Protein AF-A0A968BPC8-F1 (afdb_monomer_lite)

Foldseek 3Di:
DAAQAAFVLCVVSLVVLVVVQVVLLDPDFFDEAEAAFAEQELAQVVNVVPPAQCLQLFQQQAKAQHHYPQLVVQLVVLSVVDDSPDPRGSAYAYAGLPLLRIWTSQVVQQVVCVLLQANGVLLQEWNLQHFQDRDDHHDDPGNVVSCVRRVSNDDGPVNSSVSSSVNDDPVSVVSNVCSNPPVVSNNVVSVVNNVVNCCRQCPFLSHVVVCLVVVVAQSCCRGQVGNVSSVPRDTPPPPHHDGDSDDDDDDADQQADPPDPFDAVVRVQRNLVLQLWGFPDPHDPRPQNDKTWIAGNVGDIDIHGNCCVRRVNDDHSVQSADQHFLLVSLLRHNSSVVVVVVRDDNPDGDTHGNCNNVSCVVSVVVDD

Structure (mmCIF, N/CA/C/O backbone):
data_AF-A0A968BPC8-F1
#
_entry.id   AF-A0A968BPC8-F1
#
loop_
_atom_site.group_PDB
_atom_site.id
_atom_site.type_symbol
_atom_site.label_atom_id
_atom_site.label_alt_id
_atom_site.label_comp_id
_atom_site.label_asym_id
_atom_site.label_entity_id
_atom_site.label_seq_id
_atom_site.pdbx_PDB_ins_code
_atom_site.Cartn_x
_atom_site.Cartn_y
_atom_site.Cartn_z
_atom_site.occupancy
_atom_site.B_iso_or_equiv
_atom_site.auth_seq_id
_atom_site.auth_comp_id
_atom_site.auth_asym_id
_atom_site.auth_atom_id
_atom_site.pdbx_PDB_model_num
ATOM 1 N N . GLY A 1 1 ? 10.557 -6.532 -8.757 1.00 92.12 1 GLY A N 1
ATOM 2 C CA . GLY A 1 1 ? 9.596 -5.554 -8.236 1.00 92.12 1 GLY A CA 1
ATOM 3 C C . GLY A 1 1 ? 8.218 -6.111 -8.439 1.00 92.12 1 GLY A C 1
ATOM 4 O O . GLY A 1 1 ? 7.935 -6.590 -9.536 1.00 92.12 1 GLY A O 1
ATOM 5 N N . ASP A 1 2 ? 7.416 -6.060 -7.385 1.00 95.62 2 ASP A N 1
ATOM 6 C CA . ASP A 1 2 ? 6.165 -6.809 -7.255 1.00 95.62 2 ASP A CA 1
ATOM 7 C C . ASP A 1 2 ? 5.025 -6.267 -8.134 1.00 95.62 2 ASP A C 1
ATOM 9 O O . ASP A 1 2 ? 5.090 -5.122 -8.598 1.00 95.62 2 ASP A O 1
ATOM 13 N N . PRO A 1 3 ? 3.969 -7.066 -8.391 1.00 96.31 3 PRO A N 1
ATOM 14 C CA . PRO A 1 3 ? 2.845 -6.625 -9.205 1.00 96.31 3 PRO A CA 1
ATOM 15 C C . PRO A 1 3 ? 2.138 -5.409 -8.598 1.00 96.31 3 PRO A C 1
ATOM 17 O O . PRO A 1 3 ? 1.710 -5.425 -7.446 1.00 96.31 3 PRO A O 1
ATOM 20 N N . LEU A 1 4 ? 1.936 -4.371 -9.410 1.00 95.81 4 LEU A N 1
ATOM 21 C CA . LEU A 1 4 ? 1.126 -3.220 -9.018 1.00 95.81 4 LEU A CA 1
ATOM 22 C C . LEU A 1 4 ? -0.363 -3.572 -9.093 1.00 95.81 4 LEU A C 1
ATOM 24 O O . LEU A 1 4 ? -0.921 -3.732 -10.180 1.00 95.81 4 LEU A O 1
ATOM 28 N N . LYS A 1 5 ? -0.988 -3.693 -7.920 1.00 94.06 5 LYS A N 1
ATOM 29 C CA . LYS A 1 5 ? -2.400 -4.042 -7.725 1.00 94.06 5 LYS A CA 1
ATOM 30 C C . LYS A 1 5 ? -3.095 -2.922 -6.938 1.00 94.06 5 LYS A C 1
ATOM 32 O O . LYS A 1 5 ? -3.159 -3.024 -5.711 1.00 94.06 5 LYS A O 1
ATOM 37 N N . PRO A 1 6 ? -3.577 -1.849 -7.596 1.00 95.00 6 PRO A N 1
ATOM 38 C CA . PRO A 1 6 ? -4.445 -0.896 -6.914 1.00 95.00 6 PRO A CA 1
ATOM 39 C C . PRO A 1 6 ? -5.713 -1.623 -6.452 1.00 95.00 6 PRO A C 1
ATOM 41 O O . PRO A 1 6 ? -6.150 -2.584 -7.092 1.00 95.00 6 PRO A O 1
ATOM 44 N N . SER A 1 7 ? -6.296 -1.185 -5.339 1.00 95.12 7 SER A N 1
ATOM 45 C CA . SER A 1 7 ? -7.610 -1.682 -4.936 1.00 95.12 7 SER A CA 1
ATOM 46 C C . SER A 1 7 ? -8.651 -1.324 -5.996 1.00 95.12 7 SER A C 1
ATOM 48 O O . SER A 1 7 ? -8.603 -0.250 -6.601 1.00 95.12 7 SER A O 1
ATOM 50 N N . VAL A 1 8 ? -9.625 -2.207 -6.202 1.00 95.50 8 VAL A N 1
ATOM 51 C CA . VAL A 1 8 ? -10.843 -1.848 -6.934 1.00 95.50 8 VAL A CA 1
ATOM 52 C C . VAL A 1 8 ? -11.474 -0.659 -6.203 1.00 95.50 8 VAL A C 1
ATOM 54 O O . VAL A 1 8 ? -11.526 -0.649 -4.973 1.00 95.50 8 VAL A O 1
ATOM 57 N N . PHE A 1 9 ? -11.924 0.336 -6.962 1.00 94.50 9 PHE A N 1
ATOM 58 C CA . PHE A 1 9 ? -12.400 1.662 -6.538 1.00 94.50 9 PHE A CA 1
ATOM 59 C C . PHE A 1 9 ? -11.331 2.679 -6.107 1.00 94.50 9 PHE A C 1
ATOM 61 O O . PHE A 1 9 ? -11.679 3.830 -5.839 1.00 94.50 9 PHE A O 1
ATOM 68 N N . ASP A 1 10 ? -10.042 2.332 -6.107 1.00 92.25 10 ASP A N 1
ATOM 69 C CA . ASP A 1 10 ? -8.964 3.261 -5.745 1.00 92.25 10 ASP A CA 1
ATOM 70 C C . ASP A 1 10 ? -8.358 3.941 -6.984 1.00 92.25 10 ASP A C 1
ATOM 72 O O . ASP A 1 10 ? -7.296 3.577 -7.501 1.00 92.25 10 ASP A O 1
ATOM 76 N N . TYR A 1 11 ? -9.050 4.974 -7.474 1.00 91.38 11 TYR A N 1
ATOM 77 C CA . TYR A 1 11 ? -8.539 5.783 -8.583 1.00 91.38 11 TYR A CA 1
ATOM 78 C C . TYR A 1 11 ? -7.283 6.579 -8.190 1.00 91.38 11 TYR A C 1
ATOM 80 O O . TYR A 1 11 ? -6.431 6.857 -9.036 1.00 91.38 11 TYR A O 1
ATOM 88 N N . TYR A 1 12 ? -7.120 6.914 -6.906 1.00 91.88 12 TYR A N 1
ATOM 89 C CA . TYR A 1 12 ? -5.928 7.600 -6.414 1.00 91.88 12 TYR A CA 1
ATOM 90 C C . TYR A 1 12 ? -4.670 6.753 -6.653 1.00 91.88 12 TYR A C 1
ATOM 92 O O . TYR A 1 12 ? -3.712 7.255 -7.252 1.00 91.88 12 TYR A O 1
ATOM 100 N N . ALA A 1 13 ? -4.688 5.465 -6.304 1.00 95.06 13 ALA A N 1
ATOM 101 C CA . ALA A 1 13 ? -3.576 4.554 -6.568 1.00 95.06 13 ALA A CA 1
ATOM 102 C C . ALA A 1 13 ? -3.246 4.459 -8.066 1.00 95.06 13 ALA A C 1
ATOM 104 O O . ALA A 1 13 ? -2.070 4.502 -8.436 1.00 95.06 13 ALA A O 1
ATOM 105 N N . VAL A 1 14 ? -4.255 4.434 -8.946 1.00 95.19 14 VAL A N 1
ATOM 106 C CA . VAL A 1 14 ? -4.046 4.460 -10.408 1.00 95.19 14 VAL A CA 1
ATOM 107 C C . VAL A 1 14 ? -3.274 5.714 -10.834 1.00 95.19 14 VAL A C 1
ATOM 109 O O . VAL A 1 14 ? -2.310 5.614 -11.598 1.00 95.19 14 VAL A O 1
ATOM 112 N N . THR A 1 15 ? -3.623 6.892 -10.301 1.00 96.50 15 THR A N 1
ATOM 113 C CA . THR A 1 15 ? -2.888 8.133 -10.615 1.00 96.50 15 THR A CA 1
ATOM 114 C C . THR A 1 15 ? -1.444 8.109 -10.110 1.00 96.50 15 THR A C 1
ATOM 116 O O . THR A 1 15 ? -0.550 8.603 -10.799 1.00 96.50 15 THR A O 1
ATOM 119 N N . LYS A 1 16 ? -1.181 7.499 -8.945 1.00 97.81 16 LYS A N 1
ATOM 120 C CA . LYS A 1 16 ? 0.178 7.349 -8.402 1.00 97.81 16 LYS A CA 1
ATOM 121 C C . LYS A 1 16 ? 1.023 6.384 -9.224 1.00 97.81 16 LYS A C 1
ATOM 123 O O . LYS A 1 16 ? 2.172 6.704 -9.519 1.00 97.81 16 LYS A O 1
ATOM 128 N N . ILE A 1 17 ? 0.442 5.270 -9.669 1.00 98.25 17 ILE A N 1
ATOM 129 C CA . ILE A 1 17 ? 1.084 4.328 -10.595 1.00 98.25 17 ILE A CA 1
ATOM 130 C C . ILE A 1 17 ? 1.427 5.041 -11.912 1.00 98.25 17 ILE A C 1
ATOM 132 O O . ILE A 1 17 ? 2.564 4.970 -12.379 1.00 98.25 17 ILE A O 1
ATOM 136 N N . ALA A 1 18 ? 0.487 5.791 -12.491 1.00 98.06 18 ALA A N 1
ATOM 137 C CA . ALA A 1 18 ? 0.740 6.554 -13.713 1.00 98.06 18 ALA A CA 1
ATOM 138 C C . ALA A 1 18 ? 1.843 7.618 -13.525 1.00 98.06 18 ALA A C 1
ATOM 140 O O . ALA A 1 18 ? 2.717 7.760 -14.383 1.00 98.06 18 ALA A O 1
ATOM 141 N N . GLY A 1 19 ? 1.835 8.329 -12.393 1.00 98.31 19 GLY A N 1
ATOM 142 C CA . GLY A 1 19 ? 2.845 9.330 -12.048 1.00 98.31 19 GLY A CA 1
ATOM 143 C C . GLY A 1 19 ? 4.246 8.741 -11.868 1.00 98.31 19 GLY A C 1
ATOM 144 O O . GLY A 1 19 ? 5.206 9.274 -12.422 1.00 98.31 19 GLY A O 1
ATOM 145 N N . GLU A 1 20 ? 4.369 7.612 -11.165 1.00 98.62 20 GLU A N 1
ATOM 146 C CA . GLU A 1 20 ? 5.642 6.895 -11.027 1.00 98.62 20 GLU A CA 1
ATOM 147 C C . GLU A 1 20 ? 6.170 6.465 -12.402 1.00 98.62 20 GLU A C 1
ATOM 149 O O . GLU A 1 20 ? 7.321 6.747 -12.736 1.00 98.62 20 GLU A O 1
ATOM 154 N N . ARG A 1 21 ? 5.316 5.877 -13.254 1.00 98.44 21 ARG A N 1
ATOM 155 C CA . ARG A 1 21 ? 5.709 5.486 -14.617 1.00 98.44 21 ARG A CA 1
ATOM 156 C C . ARG A 1 21 ? 6.269 6.664 -15.414 1.00 98.44 21 ARG A C 1
ATOM 158 O O . ARG A 1 21 ? 7.265 6.498 -16.110 1.00 98.44 21 ARG A O 1
ATOM 165 N N . ALA A 1 22 ? 5.663 7.845 -15.304 1.00 98.25 22 ALA A N 1
ATOM 166 C CA . ALA A 1 22 ? 6.138 9.034 -16.010 1.00 98.25 22 ALA A CA 1
ATOM 167 C C . ALA A 1 22 ? 7.573 9.427 -15.608 1.00 98.25 22 ALA A C 1
ATOM 169 O O . ALA A 1 22 ? 8.356 9.830 -16.466 1.00 98.25 22 ALA A O 1
ATOM 170 N N . VAL A 1 23 ? 7.943 9.268 -14.332 1.00 98.25 23 VAL A N 1
ATOM 171 C CA . VAL A 1 23 ? 9.317 9.509 -13.854 1.00 98.25 23 VAL A CA 1
ATOM 172 C C . VAL A 1 23 ? 10.268 8.422 -14.359 1.00 98.25 23 VAL A C 1
ATOM 174 O O . VAL A 1 23 ? 11.323 8.739 -14.914 1.00 98.25 23 VAL A O 1
ATOM 177 N N . LEU A 1 24 ? 9.878 7.153 -14.225 1.00 98.31 24 LEU A N 1
ATOM 178 C CA . LEU A 1 24 ? 10.680 5.988 -14.617 1.00 98.31 24 LEU A CA 1
ATOM 179 C C . LEU A 1 24 ? 11.017 5.962 -16.115 1.00 98.31 24 LEU A C 1
ATOM 181 O O . LEU A 1 24 ? 12.110 5.539 -16.496 1.00 98.31 24 LEU A O 1
ATOM 185 N N . GLU A 1 25 ? 10.101 6.438 -16.956 1.00 98.12 25 GLU A N 1
ATOM 186 C CA . GLU A 1 25 ? 10.258 6.513 -18.414 1.00 98.12 25 GLU A CA 1
ATOM 187 C C . GLU A 1 25 ? 10.881 7.841 -18.891 1.00 98.12 25 GLU A C 1
ATOM 189 O O . GLU A 1 25 ? 11.082 8.033 -20.086 1.00 98.12 25 GLU A O 1
ATOM 194 N N . SER A 1 26 ? 11.218 8.765 -17.982 1.00 97.44 26 SER A N 1
ATOM 195 C CA . SER A 1 26 ? 11.825 10.058 -18.330 1.00 97.44 26 SER A CA 1
ATOM 196 C C . SER A 1 26 ? 13.337 9.973 -18.576 1.00 97.44 26 SER A C 1
ATOM 198 O O . SER A 1 26 ? 14.017 9.055 -18.124 1.00 97.44 26 SER A O 1
ATOM 200 N N . GLU A 1 27 ? 13.923 10.979 -19.223 1.00 96.31 27 GLU A N 1
ATOM 201 C CA . GLU A 1 27 ? 15.384 11.077 -19.402 1.00 96.31 27 GLU A CA 1
ATOM 202 C C . GLU A 1 27 ? 16.138 11.530 -18.134 1.00 96.31 27 GLU A C 1
ATOM 204 O O . GLU A 1 27 ? 17.361 11.673 -18.147 1.00 96.31 27 GLU A O 1
ATOM 209 N N . ILE A 1 28 ? 15.438 11.734 -17.010 1.00 96.56 28 ILE A N 1
ATOM 210 C CA . ILE A 1 28 ? 16.054 12.158 -15.748 1.00 96.56 28 ILE A CA 1
ATOM 211 C C . ILE A 1 28 ? 17.041 11.083 -15.266 1.00 96.56 28 ILE A C 1
ATOM 213 O O . ILE A 1 28 ? 16.770 9.878 -15.284 1.00 96.56 28 ILE A O 1
ATOM 217 N N . GLN A 1 29 ? 18.226 11.527 -14.848 1.00 94.06 29 GLN A N 1
ATOM 218 C CA . GLN A 1 29 ? 19.288 10.641 -14.365 1.00 94.06 29 GLN A CA 1
ATOM 219 C C . GLN A 1 29 ? 19.287 10.472 -12.843 1.00 94.06 29 GLN A C 1
ATOM 221 O O . GLN A 1 29 ? 19.632 9.402 -12.365 1.00 94.06 29 GLN A O 1
ATOM 226 N N . HIS A 1 30 ? 18.817 11.478 -12.104 1.00 96.06 30 HIS A N 1
ATOM 227 C CA . HIS A 1 30 ? 18.795 11.490 -10.641 1.00 96.06 30 HIS A CA 1
ATOM 228 C C . HIS A 1 30 ? 17.348 11.548 -10.147 1.00 96.06 30 HIS A C 1
ATOM 230 O O . HIS A 1 30 ? 16.801 12.618 -9.890 1.00 96.06 30 HIS A O 1
ATOM 236 N N . TRP A 1 31 ? 16.697 10.388 -10.095 1.00 97.00 31 TRP A N 1
ATOM 237 C CA . TRP A 1 31 ? 15.377 10.227 -9.488 1.00 97.00 31 TRP A CA 1
ATOM 238 C C . TRP A 1 31 ? 15.370 9.000 -8.581 1.00 97.00 31 TRP A C 1
ATOM 240 O O . TRP A 1 31 ? 16.080 8.035 -8.849 1.00 97.00 31 TRP A O 1
ATOM 250 N N . ALA A 1 32 ? 14.554 9.025 -7.535 1.00 97.81 32 ALA A N 1
ATOM 251 C CA . ALA A 1 32 ? 14.196 7.852 -6.752 1.00 97.81 32 ALA A CA 1
ATOM 252 C C . ALA A 1 32 ? 12.684 7.892 -6.515 1.00 97.81 32 ALA A C 1
ATOM 254 O O . ALA A 1 32 ? 12.136 8.958 -6.227 1.00 97.81 32 ALA A O 1
ATOM 255 N N . SER A 1 33 ? 12.006 6.755 -6.678 1.00 98.06 33 SER A N 1
ATOM 256 C CA . SER A 1 33 ? 10.591 6.633 -6.312 1.00 98.06 33 SER A CA 1
ATOM 257 C C . SER A 1 33 ? 10.490 5.984 -4.941 1.00 98.06 33 SER A C 1
ATOM 259 O O . SER A 1 33 ? 10.888 4.831 -4.779 1.00 98.06 33 SER A O 1
ATOM 261 N N . LEU A 1 34 ? 9.982 6.722 -3.957 1.00 97.94 34 LEU A N 1
ATOM 262 C CA . LEU A 1 34 ? 9.786 6.226 -2.598 1.00 97.94 34 LEU A CA 1
ATOM 263 C C . LEU A 1 34 ? 8.315 5.841 -2.424 1.00 97.94 34 LEU A C 1
ATOM 265 O O . LEU A 1 34 ? 7.445 6.706 -2.301 1.00 97.94 34 LEU A O 1
ATOM 269 N N . ARG A 1 35 ? 8.031 4.539 -2.424 1.00 97.50 35 ARG A N 1
ATOM 270 C CA . ARG A 1 35 ? 6.707 3.981 -2.139 1.00 97.50 35 ARG A CA 1
ATOM 271 C C . ARG A 1 35 ? 6.522 3.935 -0.632 1.00 97.50 35 ARG A C 1
ATOM 273 O O . ARG A 1 35 ? 6.895 2.967 0.026 1.00 97.50 35 ARG A O 1
ATOM 280 N N . MET A 1 36 ? 6.029 5.039 -0.087 1.00 96.12 36 MET A N 1
ATOM 281 C CA . MET A 1 36 ? 5.752 5.153 1.339 1.00 96.12 36 MET A CA 1
ATOM 282 C C . MET A 1 36 ? 4.532 4.316 1.707 1.00 96.12 36 MET A C 1
ATOM 284 O O . MET A 1 36 ? 3.497 4.378 1.045 1.00 96.12 36 MET A O 1
ATOM 288 N N . THR A 1 37 ? 4.689 3.546 2.776 1.00 95.44 37 THR A N 1
ATOM 289 C CA . THR A 1 37 ? 3.599 2.837 3.449 1.00 95.44 37 THR A CA 1
ATOM 290 C C . THR A 1 37 ? 2.685 3.812 4.207 1.00 95.44 37 THR A C 1
ATOM 292 O O . THR A 1 37 ? 2.867 5.028 4.114 1.00 95.44 37 THR A O 1
ATOM 295 N N . TYR A 1 38 ? 1.722 3.308 4.984 1.00 95.44 38 TYR A N 1
ATOM 296 C CA . TYR A 1 38 ? 0.913 4.155 5.864 1.00 95.44 38 TYR A CA 1
ATOM 297 C C . TYR A 1 38 ? 1.797 5.009 6.788 1.00 95.44 38 TYR A C 1
ATOM 299 O O . TYR A 1 38 ? 2.568 4.491 7.604 1.00 95.44 38 TYR A O 1
ATOM 307 N N . ILE A 1 39 ? 1.670 6.330 6.632 1.00 96.88 39 ILE A N 1
ATOM 308 C CA . ILE A 1 39 ? 2.371 7.318 7.444 1.00 96.88 39 ILE A CA 1
ATOM 309 C C . ILE A 1 39 ? 1.530 7.589 8.686 1.00 96.88 39 ILE A C 1
ATOM 311 O O . ILE A 1 39 ? 0.434 8.136 8.592 1.00 96.88 39 ILE A O 1
ATOM 315 N N . MET A 1 40 ? 2.053 7.219 9.848 1.00 97.00 40 MET A N 1
ATOM 316 C CA . MET A 1 40 ? 1.414 7.411 11.140 1.00 97.00 40 MET A CA 1
ATOM 317 C C . MET A 1 40 ? 1.738 8.813 11.676 1.00 97.00 40 MET A C 1
ATOM 319 O O . MET A 1 40 ? 2.908 9.079 11.983 1.00 97.00 40 MET A O 1
ATOM 323 N N . PRO A 1 41 ? 0.741 9.698 11.851 1.00 96.75 41 PRO A N 1
ATOM 324 C CA . PRO A 1 41 ? 0.981 11.010 12.435 1.00 96.75 41 PRO A CA 1
ATOM 325 C C . PRO A 1 41 ? 1.363 10.898 13.909 1.00 96.75 41 PRO A C 1
ATOM 327 O O . PRO A 1 41 ? 0.781 10.098 14.653 1.00 96.75 41 PRO A O 1
ATOM 330 N N . THR A 1 42 ? 2.323 11.717 14.333 1.00 95.81 42 THR A N 1
ATOM 331 C CA . THR A 1 42 ? 2.713 11.869 15.743 1.00 95.81 42 THR A CA 1
ATOM 332 C C . THR A 1 42 ? 2.050 13.076 16.407 1.00 95.81 42 THR A C 1
ATOM 334 O O . THR A 1 42 ? 2.038 13.160 17.639 1.00 95.81 42 THR A O 1
ATOM 337 N N . ASP A 1 43 ? 1.442 13.966 15.617 1.00 95.00 43 ASP A N 1
ATOM 338 C CA . ASP A 1 43 ? 0.552 15.026 16.091 1.00 95.00 43 ASP A CA 1
ATOM 339 C C . ASP A 1 43 ? -0.888 14.519 16.311 1.00 95.00 43 ASP A C 1
ATOM 341 O O . ASP A 1 43 ? -1.394 13.659 15.586 1.00 95.00 43 ASP A O 1
ATOM 345 N N . TRP A 1 44 ? -1.558 15.044 17.342 1.00 94.12 44 TRP A N 1
ATOM 346 C CA . TRP A 1 44 ? -2.906 14.608 17.715 1.00 94.12 44 TRP A CA 1
ATOM 347 C C . TRP A 1 44 ? -3.996 15.084 16.747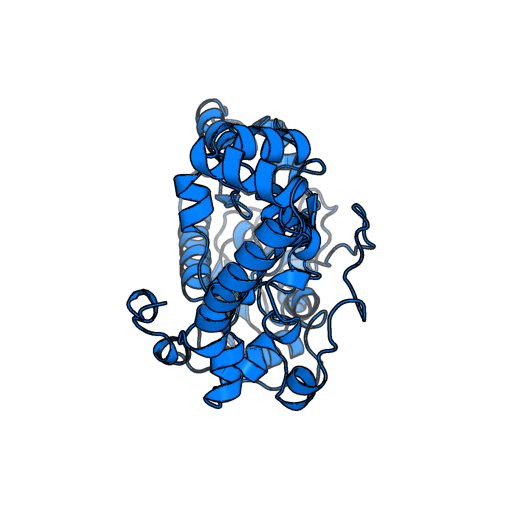 1.00 94.12 44 TRP A C 1
ATOM 349 O O . TRP A 1 44 ? -4.963 14.353 16.524 1.00 94.12 44 TRP A O 1
ATOM 359 N N . GLU A 1 45 ? -3.891 16.306 16.225 1.00 94.62 45 GLU A N 1
ATOM 360 C CA . GLU A 1 45 ? -4.872 16.860 15.289 1.00 94.62 45 GLU A CA 1
ATOM 361 C C . GLU A 1 45 ? -4.816 16.097 13.968 1.00 94.62 45 GLU A C 1
ATOM 363 O O . GLU A 1 45 ? -5.852 15.607 13.512 1.00 94.62 45 GLU A O 1
ATOM 368 N N . ASP A 1 46 ? -3.607 15.879 13.444 1.00 94.75 46 ASP A N 1
ATOM 369 C CA . ASP A 1 46 ? -3.389 15.087 12.233 1.00 94.75 46 ASP A CA 1
ATOM 370 C C . ASP A 1 46 ? -3.870 13.643 12.420 1.00 94.75 46 ASP A C 1
ATOM 372 O O . ASP A 1 46 ? -4.652 13.148 11.608 1.00 94.75 46 ASP A O 1
ATOM 376 N N . TYR A 1 47 ? -3.508 12.984 13.528 1.00 94.19 47 TYR A N 1
ATOM 377 C CA . TYR A 1 47 ? -4.000 11.637 13.843 1.00 94.19 47 TYR A CA 1
ATOM 378 C C . TYR A 1 47 ? -5.534 11.577 13.895 1.00 94.19 47 TYR A C 1
ATOM 380 O O . TYR A 1 47 ? -6.148 10.654 13.360 1.00 94.19 47 TYR A O 1
ATOM 388 N N . ASN A 1 48 ? -6.176 12.560 14.531 1.00 90.88 48 ASN A N 1
ATOM 389 C CA . ASN A 1 48 ? -7.629 12.581 14.639 1.00 90.88 48 ASN A CA 1
ATOM 390 C C . ASN A 1 48 ? -8.312 12.928 13.305 1.00 90.88 48 ASN A C 1
ATOM 392 O O . ASN A 1 48 ? -9.452 12.515 13.102 1.00 90.88 48 ASN A O 1
ATOM 396 N N . SER A 1 49 ? -7.636 13.644 12.401 1.00 89.62 49 SER A N 1
ATOM 397 C CA . SER A 1 49 ? -8.148 13.961 11.061 1.00 89.62 49 SER A CA 1
ATOM 398 C C . SER A 1 49 ? -8.284 12.729 10.158 1.00 89.62 49 SER A C 1
ATOM 400 O O . SER A 1 49 ? -9.130 12.724 9.271 1.00 89.62 49 SER A O 1
ATOM 402 N N . LEU A 1 50 ? -7.520 11.664 10.434 1.00 87.75 50 LEU A N 1
ATOM 403 C CA . LEU A 1 50 ? -7.577 10.387 9.709 1.00 87.75 50 LEU A CA 1
ATOM 404 C C . LEU A 1 50 ? -8.748 9.486 10.140 1.00 87.75 50 LEU A C 1
ATOM 406 O O . LEU A 1 50 ? -8.886 8.363 9.657 1.00 87.75 50 LEU A O 1
ATOM 410 N N . ARG A 1 51 ? -9.573 9.925 11.098 1.00 86.31 51 ARG A N 1
ATOM 411 C CA . ARG A 1 51 ? -10.730 9.155 11.566 1.00 86.31 51 ARG A CA 1
ATOM 412 C C . ARG A 1 51 ? -11.923 9.408 10.660 1.00 86.31 51 ARG A C 1
ATOM 414 O O . ARG A 1 51 ? -12.725 10.303 10.915 1.00 86.31 51 ARG A O 1
ATOM 421 N N . ASP A 1 52 ? -12.036 8.577 9.639 1.00 90.00 52 ASP A N 1
ATOM 422 C CA . ASP A 1 52 ? -13.121 8.621 8.670 1.00 90.00 52 ASP A CA 1
ATOM 423 C C . ASP A 1 52 ? -13.588 7.192 8.292 1.00 90.00 52 ASP A C 1
ATOM 425 O O . ASP A 1 52 ? -12.970 6.203 8.704 1.00 90.00 52 ASP A O 1
ATOM 429 N N . PRO A 1 53 ? -14.691 7.043 7.532 1.00 94.00 53 PRO A N 1
ATOM 430 C CA . PRO A 1 53 ? -15.246 5.739 7.160 1.00 94.00 53 PRO A CA 1
ATOM 431 C C . PRO A 1 53 ? -14.296 4.793 6.401 1.00 94.00 53 PRO A C 1
ATOM 433 O O . PRO A 1 53 ? -14.527 3.584 6.414 1.00 94.00 53 PRO A O 1
ATOM 436 N N . ILE A 1 54 ? -13.222 5.286 5.773 1.00 92.62 54 ILE A N 1
ATOM 437 C CA . ILE A 1 54 ? -12.196 4.470 5.098 1.00 92.62 54 ILE A CA 1
ATOM 438 C C . ILE A 1 54 ? -11.521 3.513 6.082 1.00 92.62 54 ILE A C 1
ATOM 440 O O . ILE A 1 54 ? -11.095 2.434 5.676 1.00 92.62 54 ILE A O 1
ATOM 444 N N . MET A 1 55 ? -11.489 3.818 7.385 1.00 93.88 55 MET A N 1
ATOM 445 C CA . MET A 1 55 ? -10.923 2.900 8.383 1.00 93.88 55 MET A CA 1
ATOM 446 C C . MET A 1 55 ? -11.573 1.504 8.362 1.00 93.88 55 MET A C 1
ATOM 448 O O . MET A 1 55 ? -10.939 0.516 8.723 1.00 93.88 55 MET A O 1
ATOM 452 N N . PHE A 1 56 ? -12.830 1.413 7.917 1.00 97.19 56 PHE A N 1
ATOM 453 C CA . PHE A 1 56 ? -13.573 0.162 7.779 1.00 97.19 56 PHE A CA 1
ATOM 454 C C . PHE A 1 56 ? -13.173 -0.654 6.545 1.00 97.19 56 PHE A C 1
ATOM 456 O O . PHE A 1 56 ? -13.492 -1.838 6.454 1.00 97.19 56 PHE A O 1
ATOM 463 N N . HIS A 1 57 ? -12.462 -0.052 5.592 1.00 96.50 5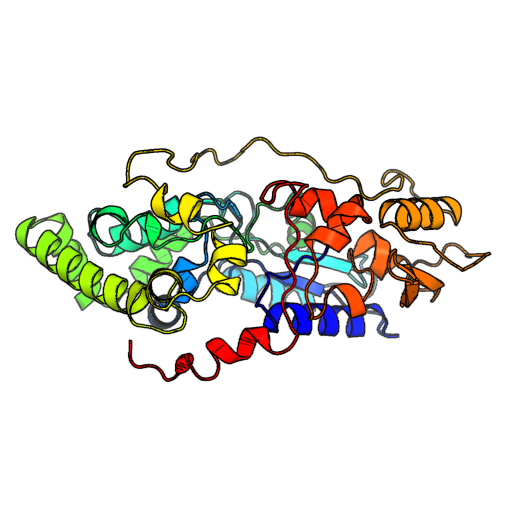7 HIS A N 1
ATOM 464 C CA . HIS A 1 57 ? -12.009 -0.723 4.374 1.00 96.50 57 HIS A CA 1
ATOM 465 C C . HIS A 1 57 ? -10.813 -1.635 4.649 1.00 96.50 57 HIS A C 1
ATOM 467 O O . HIS A 1 57 ? -10.551 -2.526 3.853 1.00 96.50 57 HIS A O 1
ATOM 473 N N . GLN A 1 58 ? -10.104 -1.431 5.762 1.00 95.62 58 GLN A N 1
ATOM 474 C CA . GLN A 1 58 ? -8.944 -2.216 6.172 1.00 95.62 58 GLN A CA 1
ATOM 475 C C . GLN A 1 58 ? -9.381 -3.552 6.808 1.00 95.62 58 GLN A C 1
ATOM 477 O O . GLN A 1 58 ? -9.986 -3.541 7.886 1.00 95.62 58 GLN A O 1
ATOM 482 N N . PRO A 1 59 ? -9.027 -4.712 6.221 1.00 96.69 59 PRO A N 1
ATOM 483 C CA . PRO A 1 59 ? -9.220 -5.998 6.880 1.00 96.69 59 PRO A CA 1
ATOM 484 C C . PRO A 1 59 ? -8.400 -6.089 8.163 1.00 96.69 59 PRO A C 1
ATOM 486 O O . PRO A 1 59 ? -7.222 -5.723 8.191 1.00 96.69 59 PRO A O 1
ATOM 489 N N . ILE A 1 60 ? -9.012 -6.571 9.242 1.00 95.75 60 ILE A N 1
ATOM 490 C CA . ILE A 1 60 ? -8.396 -6.544 10.577 1.00 95.75 60 ILE A CA 1
ATOM 491 C C . ILE A 1 60 ? -7.152 -7.443 10.696 1.00 95.75 60 ILE A C 1
ATOM 493 O O . ILE A 1 60 ? -6.316 -7.231 11.572 1.00 95.75 60 ILE A O 1
ATOM 497 N N . ASP A 1 61 ? -7.027 -8.434 9.820 1.00 94.00 61 ASP A N 1
ATOM 498 C CA . ASP A 1 61 ? -5.920 -9.384 9.709 1.00 94.00 61 ASP A CA 1
ATOM 499 C C . ASP A 1 61 ? -4.777 -8.887 8.820 1.00 94.00 61 ASP A C 1
ATOM 501 O O . ASP A 1 61 ? -3.767 -9.571 8.664 1.00 94.00 61 ASP A O 1
ATOM 505 N N . THR A 1 62 ? -4.893 -7.677 8.273 1.00 94.44 62 THR A N 1
ATOM 506 C CA . THR A 1 62 ? -3.838 -7.113 7.436 1.00 94.44 62 THR A CA 1
ATOM 507 C C . THR A 1 62 ? -2.572 -6.842 8.247 1.00 94.44 62 THR A C 1
ATOM 509 O O . THR A 1 62 ? -2.617 -6.163 9.275 1.00 94.44 62 THR A O 1
ATOM 512 N N . PHE A 1 63 ? -1.428 -7.297 7.737 1.00 94.88 63 PHE A N 1
ATOM 513 C CA . PHE A 1 63 ? -0.106 -6.936 8.245 1.00 94.88 63 PHE A CA 1
ATOM 514 C C . PHE A 1 63 ? 0.309 -5.542 7.778 1.00 94.88 63 PHE A C 1
ATOM 516 O O . PHE A 1 63 ? 0.143 -5.189 6.615 1.00 94.88 63 PHE A O 1
ATOM 523 N N . MET A 1 64 ? 0.877 -4.752 8.680 1.00 95.06 64 MET A N 1
ATOM 524 C CA . MET A 1 64 ? 1.209 -3.352 8.456 1.00 95.06 64 MET A CA 1
ATOM 525 C C . MET A 1 64 ? 2.644 -3.080 8.896 1.00 95.06 64 MET A C 1
ATOM 527 O O . MET A 1 64 ? 2.916 -2.994 10.091 1.00 95.06 64 MET A O 1
ATOM 531 N N . GLU A 1 65 ? 3.571 -2.921 7.951 1.00 96.75 65 GLU A N 1
ATOM 532 C CA . GLU A 1 65 ? 4.821 -2.219 8.243 1.00 96.75 65 GLU A CA 1
ATOM 533 C C . GLU A 1 65 ? 4.563 -0.731 8.039 1.00 96.75 65 GLU A C 1
ATOM 535 O O . GLU A 1 65 ? 4.301 -0.295 6.918 1.00 96.75 65 GLU A O 1
ATOM 540 N N . ASN A 1 66 ? 4.580 0.030 9.129 1.00 97.31 66 ASN A N 1
ATOM 541 C CA . ASN A 1 66 ? 4.208 1.441 9.131 1.00 97.31 66 ASN A CA 1
ATOM 542 C C . ASN A 1 66 ? 5.435 2.352 9.115 1.00 97.31 66 ASN A C 1
ATOM 544 O O . ASN A 1 66 ? 6.557 1.897 9.322 1.00 97.31 66 ASN A O 1
ATOM 548 N N . LEU A 1 67 ? 5.224 3.647 8.900 1.00 97.62 67 LEU A N 1
ATOM 549 C CA . LEU A 1 67 ? 6.265 4.673 8.938 1.00 97.62 67 LEU A CA 1
ATOM 550 C C . LEU A 1 67 ? 5.746 5.864 9.744 1.00 97.62 67 LEU A C 1
ATOM 552 O O . LEU A 1 67 ? 4.633 6.305 9.497 1.00 97.62 67 LEU A O 1
ATOM 556 N N . SER A 1 68 ? 6.500 6.408 10.701 1.00 98.00 68 SER A N 1
ATOM 557 C CA . SER A 1 68 ? 6.070 7.651 11.359 1.00 98.00 68 SER A CA 1
ATOM 558 C C . SER A 1 68 ? 6.272 8.855 10.434 1.00 98.00 68 SER A C 1
ATOM 560 O O . SER A 1 68 ? 7.176 8.869 9.596 1.00 98.00 68 SER A O 1
ATOM 562 N N . ASP A 1 69 ? 5.458 9.895 10.593 1.00 97.44 69 ASP A N 1
ATOM 563 C CA . ASP A 1 69 ? 5.638 11.178 9.898 1.00 97.44 69 ASP A CA 1
ATOM 564 C C . ASP A 1 69 ? 7.039 11.790 10.110 1.00 97.44 69 ASP A C 1
ATOM 566 O O . ASP A 1 69 ? 7.643 12.325 9.175 1.00 97.44 69 ASP A O 1
ATOM 570 N N . ARG A 1 70 ? 7.604 11.642 11.314 1.00 96.62 70 ARG A N 1
ATOM 571 C CA . ARG A 1 70 ? 8.964 12.079 11.661 1.00 96.62 70 ARG A CA 1
ATOM 572 C C . ARG A 1 70 ? 10.022 11.365 10.830 1.00 96.62 70 ARG A C 1
ATOM 574 O O . ARG A 1 70 ? 10.961 12.019 10.368 1.00 96.62 70 ARG A O 1
ATOM 581 N N . ASP A 1 71 ? 9.897 10.051 10.665 1.00 98.06 71 ASP A N 1
ATOM 582 C CA . ASP A 1 71 ? 10.849 9.224 9.915 1.00 98.06 71 ASP A CA 1
ATOM 583 C C . ASP A 1 71 ? 10.666 9.373 8.404 1.00 98.06 71 ASP A C 1
ATOM 585 O O . ASP A 1 71 ? 11.658 9.466 7.679 1.00 98.06 71 ASP A O 1
ATOM 589 N N . ALA A 1 72 ? 9.426 9.532 7.933 1.00 98.12 72 ALA A N 1
ATOM 590 C CA . ALA A 1 72 ? 9.140 9.917 6.553 1.00 98.12 72 ALA A CA 1
ATOM 591 C C . ALA A 1 72 ? 9.823 11.246 6.193 1.00 98.12 72 ALA A C 1
ATOM 593 O O . ALA A 1 72 ? 10.568 11.328 5.213 1.00 98.12 72 ALA A O 1
ATOM 594 N N . GLY A 1 73 ? 9.624 12.277 7.022 1.00 97.75 73 GLY A N 1
ATOM 595 C CA . GLY A 1 73 ? 10.230 13.591 6.822 1.00 97.75 73 GLY A CA 1
ATOM 596 C C . GLY A 1 73 ? 11.757 13.555 6.885 1.00 97.75 73 G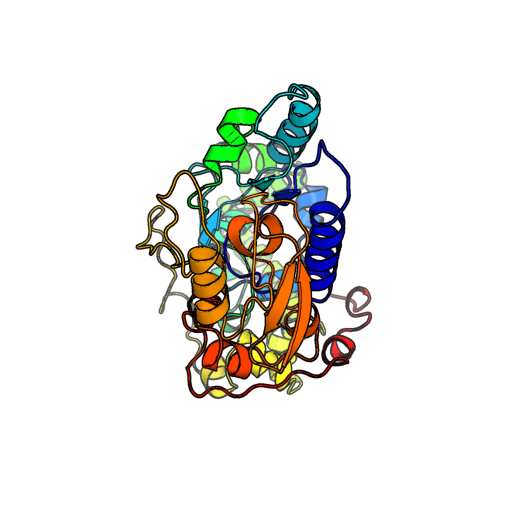LY A C 1
ATOM 597 O O . GLY A 1 73 ? 12.423 14.171 6.055 1.00 97.75 73 GLY A O 1
ATOM 598 N N . TYR A 1 74 ? 12.326 12.803 7.829 1.00 98.00 74 TYR A N 1
ATOM 599 C CA . TYR A 1 74 ? 13.777 12.674 7.957 1.00 98.00 74 TYR A CA 1
ATOM 600 C C . TYR A 1 74 ? 14.411 11.969 6.756 1.00 98.00 74 TYR A C 1
ATOM 602 O O . TYR A 1 74 ? 15.389 12.473 6.208 1.00 98.00 74 TYR A O 1
ATOM 610 N N . GLY A 1 75 ? 13.820 10.863 6.294 1.00 97.81 75 GLY A N 1
ATOM 611 C CA . GLY A 1 75 ? 14.299 10.171 5.099 1.00 97.81 75 GLY A CA 1
ATOM 612 C C . GLY A 1 75 ? 14.262 11.067 3.860 1.00 97.81 75 GLY A C 1
ATOM 613 O O . GLY A 1 75 ? 15.242 11.131 3.122 1.00 97.81 75 GLY A O 1
ATOM 614 N N . LEU A 1 76 ? 13.184 11.839 3.672 1.00 97.62 76 LEU A N 1
ATOM 615 C CA . LEU A 1 76 ? 13.085 12.798 2.566 1.00 97.62 76 LEU A CA 1
ATOM 616 C C . LEU A 1 76 ? 14.181 13.872 2.595 1.00 97.62 76 LEU A C 1
ATOM 618 O O . LEU A 1 76 ? 14.683 14.246 1.537 1.00 97.62 76 LEU A O 1
ATOM 622 N N . VAL A 1 77 ? 14.554 14.370 3.777 1.00 98.00 77 VAL A N 1
ATOM 623 C CA . VAL A 1 77 ? 15.660 15.333 3.910 1.00 98.00 77 VAL A CA 1
ATOM 624 C C . VAL A 1 77 ? 16.995 14.669 3.580 1.00 98.00 77 VAL A C 1
ATOM 626 O O . VAL A 1 77 ? 17.780 15.251 2.836 1.00 98.00 77 VAL A O 1
ATOM 629 N N . ASN A 1 78 ? 17.228 13.441 4.046 1.00 97.94 78 ASN A N 1
ATOM 630 C CA . ASN A 1 78 ? 18.483 12.725 3.800 1.00 97.94 78 ASN A CA 1
ATOM 631 C C . ASN A 1 78 ? 18.711 12.390 2.317 1.00 97.94 78 ASN A C 1
ATOM 633 O O . ASN A 1 78 ? 19.858 12.265 1.893 1.00 97.94 78 ASN A O 1
ATOM 637 N N . CYS A 1 79 ? 17.658 12.339 1.491 1.00 97.00 79 CYS A N 1
ATOM 638 C CA . CYS A 1 79 ? 17.804 12.249 0.034 1.00 97.00 79 CYS A CA 1
ATOM 639 C C . CYS A 1 79 ? 18.651 13.392 -0.560 1.00 97.00 79 CYS A C 1
ATOM 641 O O . CYS A 1 79 ? 19.255 13.207 -1.615 1.00 97.00 79 CYS A O 1
ATOM 643 N N . LEU A 1 80 ? 18.691 14.569 0.081 1.00 95.75 80 LEU A N 1
ATOM 644 C CA . LEU A 1 80 ? 19.468 15.726 -0.386 1.00 95.75 80 LEU A CA 1
ATOM 645 C C . LEU A 1 80 ? 20.981 15.517 -0.261 1.00 95.75 80 LEU A C 1
ATOM 647 O O . LEU A 1 80 ? 21.739 16.156 -0.990 1.00 95.75 80 LEU A O 1
ATOM 651 N N . ASP A 1 81 ? 21.402 14.626 0.635 1.00 96.62 81 ASP A N 1
ATOM 652 C CA . ASP A 1 81 ? 22.809 14.339 0.913 1.00 96.62 81 ASP A CA 1
ATOM 653 C C . ASP A 1 81 ? 23.341 13.152 0.091 1.00 96.62 81 ASP A C 1
ATOM 655 O O . ASP A 1 81 ? 24.529 12.829 0.162 1.00 96.62 81 ASP A O 1
ATOM 659 N N . ILE A 1 82 ? 22.490 12.507 -0.718 1.00 98.06 82 ILE A N 1
ATOM 660 C CA . ILE A 1 82 ? 22.894 11.379 -1.557 1.00 98.06 82 ILE A CA 1
ATOM 661 C C . ILE A 1 82 ? 23.797 11.861 -2.707 1.00 98.06 82 ILE A C 1
ATOM 663 O O . ILE A 1 82 ? 23.377 12.700 -3.512 1.00 98.06 82 ILE A O 1
ATOM 667 N N . PRO A 1 83 ? 25.021 11.312 -2.848 1.00 97.38 83 PRO A N 1
ATOM 668 C CA . PRO A 1 83 ? 25.925 11.669 -3.938 1.00 97.38 83 PRO A CA 1
ATOM 669 C C . PRO A 1 83 ? 25.329 11.379 -5.321 1.00 97.38 83 PRO A C 1
ATOM 671 O O . PRO A 1 83 ? 24.628 10.387 -5.517 1.00 97.38 83 PRO A O 1
ATOM 674 N N . GLY A 1 84 ? 25.638 12.214 -6.317 1.00 95.94 84 GLY A N 1
ATOM 675 C CA . GLY A 1 84 ? 25.139 12.032 -7.689 1.00 95.94 84 GLY A CA 1
ATOM 676 C C . GLY A 1 84 ? 25.626 10.744 -8.368 1.00 95.94 84 GLY A C 1
ATOM 677 O O . GLY A 1 84 ? 24.936 10.195 -9.218 1.00 95.94 84 GLY A O 1
ATOM 678 N N . ASP A 1 85 ? 26.786 10.228 -7.967 1.00 96.06 85 ASP A N 1
ATOM 679 C CA . ASP A 1 85 ? 27.371 8.969 -8.440 1.00 96.06 85 ASP A CA 1
ATOM 680 C C . ASP A 1 85 ? 26.924 7.736 -7.634 1.00 96.06 85 ASP A C 1
ATOM 682 O O . ASP A 1 85 ? 27.406 6.630 -7.881 1.00 96.06 85 ASP A O 1
ATOM 686 N N . SER A 1 86 ? 25.991 7.905 -6.691 1.00 97.69 86 SER A N 1
ATOM 687 C CA . SER A 1 86 ? 25.407 6.807 -5.921 1.00 97.69 86 SER A CA 1
ATOM 688 C C . SER A 1 86 ? 24.522 5.903 -6.786 1.00 97.69 86 SER A C 1
ATOM 690 O O . SER A 1 86 ? 23.773 6.362 -7.650 1.00 97.69 86 SER A O 1
ATOM 692 N N . ASP A 1 87 ? 24.524 4.609 -6.472 1.00 96.19 87 ASP A N 1
ATOM 693 C CA . ASP A 1 87 ? 23.592 3.617 -7.011 1.00 96.19 87 ASP A CA 1
ATOM 694 C C . ASP A 1 87 ? 22.177 3.718 -6.408 1.00 96.19 87 ASP A C 1
ATOM 696 O O . ASP A 1 87 ? 21.333 2.860 -6.669 1.00 96.19 87 ASP A O 1
ATOM 700 N N . PHE A 1 88 ? 21.907 4.755 -5.609 1.00 98.00 88 PHE A N 1
ATOM 701 C CA . PHE A 1 88 ? 20.578 5.123 -5.127 1.00 98.00 88 PHE A CA 1
ATOM 702 C C . PHE A 1 88 ? 19.641 5.555 -6.264 1.00 98.00 88 PHE A C 1
ATOM 704 O O . PHE A 1 88 ? 18.429 5.333 -6.237 1.00 98.00 88 PHE A O 1
ATOM 711 N N . TRP A 1 89 ? 20.200 6.210 -7.280 1.00 97.81 89 TRP A N 1
ATOM 712 C CA . TRP A 1 89 ? 19.413 6.827 -8.336 1.00 97.81 89 TRP A CA 1
ATOM 713 C C . TRP A 1 89 ? 18.860 5.806 -9.331 1.00 97.81 89 TRP A C 1
ATOM 715 O O . TRP A 1 89 ? 19.411 4.733 -9.565 1.00 97.81 89 TRP A O 1
ATOM 725 N N . ARG A 1 90 ? 17.750 6.188 -9.963 1.00 96.88 90 ARG A N 1
ATOM 726 C CA . ARG A 1 90 ? 16.976 5.405 -10.933 1.00 96.88 90 ARG A CA 1
ATOM 727 C C . ARG A 1 90 ? 16.392 4.109 -10.374 1.00 96.88 90 ARG A C 1
ATOM 729 O O . ARG A 1 90 ? 16.188 3.135 -11.107 1.00 96.88 90 ARG A O 1
ATOM 736 N N . ARG A 1 91 ? 16.077 4.122 -9.080 1.00 97.31 91 ARG A N 1
ATOM 737 C CA . ARG A 1 91 ? 15.507 2.992 -8.347 1.00 97.31 91 ARG A CA 1
ATOM 738 C C . ARG A 1 91 ? 14.195 3.350 -7.673 1.00 97.31 91 ARG A C 1
ATOM 740 O O . ARG A 1 91 ? 13.878 4.507 -7.391 1.00 97.31 91 ARG A O 1
ATOM 747 N N . VAL A 1 92 ? 13.419 2.302 -7.453 1.00 98.31 92 VAL A N 1
ATOM 748 C CA . VAL A 1 92 ? 12.167 2.332 -6.713 1.00 98.31 92 VAL A CA 1
ATOM 749 C C . VAL A 1 92 ? 12.417 1.630 -5.390 1.00 98.31 92 VAL A C 1
ATOM 751 O O . VAL A 1 92 ? 13.015 0.555 -5.379 1.00 98.31 92 VAL A O 1
ATOM 754 N N . TYR A 1 93 ? 11.965 2.239 -4.303 1.00 98.25 93 TYR A N 1
ATOM 755 C CA . TYR A 1 93 ? 12.170 1.750 -2.950 1.00 98.25 93 TYR A CA 1
ATOM 756 C C . TYR A 1 93 ? 10.851 1.674 -2.199 1.00 98.25 93 TYR A C 1
ATOM 758 O O . TYR A 1 93 ? 10.037 2.594 -2.282 1.00 98.25 93 TYR A O 1
ATOM 766 N N . ASN A 1 94 ? 10.681 0.619 -1.407 1.00 97.88 94 ASN A N 1
ATOM 767 C CA . ASN A 1 94 ? 9.665 0.586 -0.365 1.00 97.88 94 ASN A CA 1
ATOM 768 C C . ASN A 1 94 ? 10.177 1.377 0.843 1.00 97.88 94 ASN A C 1
ATOM 770 O O . ASN A 1 94 ? 11.244 1.085 1.384 1.00 97.88 94 ASN A O 1
ATOM 774 N N . MET A 1 95 ? 9.422 2.388 1.269 1.00 97.75 95 MET A N 1
ATOM 775 C CA . MET A 1 95 ? 9.744 3.187 2.447 1.00 97.75 95 MET A CA 1
ATOM 776 C C . MET A 1 95 ? 8.804 2.805 3.588 1.00 97.75 95 MET A C 1
ATOM 778 O O . MET A 1 95 ? 7.734 3.388 3.762 1.00 97.75 95 MET A O 1
ATOM 782 N N . GLY A 1 96 ? 9.223 1.793 4.347 1.00 97.44 96 GLY A N 1
ATOM 783 C CA . GLY A 1 96 ? 8.640 1.420 5.636 1.00 97.44 96 GLY A CA 1
ATOM 784 C C . GLY A 1 96 ? 9.508 1.883 6.804 1.00 97.44 96 GLY A C 1
ATOM 785 O O . GLY A 1 96 ? 10.622 2.368 6.591 1.00 97.44 96 GLY A O 1
ATOM 786 N N . GLY A 1 97 ? 9.002 1.738 8.027 1.00 97.38 97 GLY A N 1
ATOM 787 C CA . GLY A 1 97 ? 9.716 1.979 9.288 1.00 97.38 97 GLY A CA 1
ATOM 788 C C . GLY A 1 97 ? 10.419 0.739 9.852 1.00 97.38 97 GLY A C 1
ATOM 789 O O . GLY A 1 97 ? 10.921 0.772 10.972 1.00 97.38 97 GLY A O 1
ATOM 790 N N . GLY A 1 98 ? 10.458 -0.359 9.090 1.00 96.25 98 GLY A N 1
ATOM 791 C CA . GLY A 1 98 ? 11.178 -1.574 9.454 1.00 96.25 98 GLY A CA 1
ATOM 792 C C . GLY A 1 98 ? 10.493 -2.419 10.533 1.00 96.25 98 GLY A C 1
ATOM 793 O O . GLY A 1 98 ? 9.346 -2.160 10.908 1.00 96.25 98 GLY A O 1
ATOM 794 N N . PRO A 1 99 ? 11.186 -3.454 11.050 1.00 95.50 99 PRO A N 1
ATOM 795 C CA . PRO A 1 99 ? 10.601 -4.430 11.971 1.00 95.50 99 PRO A CA 1
ATOM 796 C C . PRO A 1 99 ? 9.997 -3.832 13.248 1.00 95.50 99 PRO A C 1
ATOM 798 O O . PRO A 1 99 ? 8.992 -4.338 13.735 1.00 95.50 99 PRO A O 1
ATOM 801 N N . GLY A 1 100 ? 10.560 -2.734 13.768 1.00 96.06 100 GLY A N 1
ATOM 802 C CA . GLY A 1 100 ? 10.050 -2.054 14.968 1.00 96.06 100 GLY A CA 1
ATOM 803 C C . GLY A 1 100 ? 8.691 -1.368 14.780 1.00 96.06 100 GLY A C 1
ATOM 804 O O . GLY A 1 100 ? 8.027 -1.052 15.766 1.00 96.06 100 GLY A O 1
ATOM 805 N N . MET A 1 101 ? 8.264 -1.165 13.529 1.00 96.94 101 MET A N 1
ATOM 806 C CA . MET A 1 101 ? 7.011 -0.497 13.153 1.00 96.94 101 MET A CA 1
ATOM 807 C C . MET A 1 101 ? 5.949 -1.467 12.603 1.00 96.94 101 MET A C 1
ATOM 809 O O . MET A 1 101 ? 4.949 -1.034 12.019 1.00 96.94 101 MET A O 1
ATOM 813 N N . ARG A 1 102 ? 6.164 -2.779 12.764 1.00 95.88 102 ARG A N 1
ATOM 814 C CA . ARG A 1 102 ? 5.272 -3.845 12.290 1.00 95.88 102 ARG A CA 1
ATOM 815 C C . ARG A 1 102 ? 4.168 -4.168 13.295 1.00 95.88 102 ARG A C 1
ATOM 817 O O . ARG A 1 102 ? 4.449 -4.439 14.458 1.00 95.88 102 ARG A O 1
ATOM 824 N N . CYS A 1 103 ? 2.921 -4.187 12.837 1.00 95.56 103 CYS A N 1
ATOM 825 C CA . CYS A 1 103 ? 1.764 -4.675 13.592 1.00 95.56 103 CYS A CA 1
ATOM 826 C C . CYS A 1 103 ? 0.671 -5.188 12.647 1.00 95.56 103 CYS A C 1
ATOM 828 O O . CYS A 1 103 ? 0.772 -5.045 11.431 1.00 95.56 103 CYS A O 1
ATOM 830 N N . THR A 1 104 ? -0.411 -5.741 13.194 1.00 95.62 104 THR A N 1
ATOM 831 C CA . THR A 1 104 ? -1.641 -5.970 12.423 1.00 95.62 104 THR A CA 1
ATOM 832 C C . THR A 1 104 ? -2.579 -4.772 12.504 1.00 95.62 104 THR A C 1
ATOM 834 O O . THR A 1 104 ? -2.500 -3.965 13.436 1.00 95.62 104 THR A O 1
ATOM 837 N N . ALA A 1 105 ? -3.510 -4.674 11.555 1.00 95.75 105 ALA A N 1
ATOM 838 C CA . ALA A 1 105 ? -4.572 -3.672 11.581 1.00 95.75 105 ALA A CA 1
ATOM 839 C C . ALA A 1 105 ? -5.416 -3.759 12.858 1.00 95.75 105 ALA A C 1
ATOM 841 O O . ALA A 1 105 ? -5.720 -2.731 13.468 1.00 95.75 105 ALA A O 1
ATOM 842 N N . TYR A 1 106 ? -5.742 -4.975 13.307 1.00 96.56 106 TYR A N 1
ATOM 843 C CA . TYR A 1 106 ? -6.415 -5.188 14.585 1.00 96.56 106 TYR A CA 1
ATOM 844 C C . TYR A 1 106 ? -5.618 -4.624 15.762 1.00 96.56 106 TYR A C 1
ATOM 846 O O . TYR A 1 106 ? -6.185 -3.870 16.548 1.00 96.56 106 TYR A O 1
ATOM 854 N N . ASP A 1 107 ? -4.326 -4.949 15.887 1.00 95.94 107 ASP A N 1
ATOM 855 C CA . ASP A 1 107 ? -3.514 -4.470 17.012 1.00 95.94 107 ASP A CA 1
ATOM 856 C C . ASP A 1 107 ? -3.376 -2.942 17.000 1.00 95.94 107 ASP A C 1
ATOM 858 O O . ASP A 1 107 ? -3.603 -2.289 18.022 1.00 95.94 107 ASP A O 1
ATOM 862 N N . TYR A 1 108 ? -3.124 -2.354 15.823 1.00 95.56 108 TYR A N 1
ATOM 863 C CA . TYR A 1 108 ? -3.068 -0.902 15.653 1.00 95.56 108 TYR A CA 1
ATOM 864 C C . TYR A 1 108 ? -4.358 -0.228 16.126 1.00 95.56 108 TYR A C 1
ATOM 866 O O . TYR A 1 108 ? -4.320 0.650 16.994 1.00 95.56 108 TYR A O 1
ATOM 874 N N . MET A 1 109 ? -5.509 -0.659 15.600 1.00 95.38 109 MET A N 1
ATOM 875 C CA . MET A 1 109 ? -6.797 -0.084 15.979 1.00 95.38 109 MET A CA 1
ATOM 876 C C . MET A 1 109 ? -7.114 -0.352 17.450 1.00 95.38 109 MET A C 1
ATOM 878 O O . MET A 1 109 ? -7.519 0.552 18.170 1.00 95.38 109 MET A O 1
ATOM 882 N N . ASN A 1 110 ? -6.888 -1.561 17.953 1.00 97.12 110 ASN A N 1
ATOM 883 C CA . ASN A 1 110 ? -7.164 -1.881 19.346 1.00 97.12 110 ASN A CA 1
ATOM 884 C C . ASN A 1 110 ? -6.356 -0.988 20.306 1.00 97.12 110 ASN A C 1
ATOM 886 O O . ASN A 1 110 ? -6.916 -0.403 21.243 1.00 97.12 110 ASN A O 1
ATOM 890 N N . ARG A 1 111 ? -5.061 -0.805 20.031 1.00 96.38 111 ARG A N 1
ATOM 891 C CA . ARG A 1 111 ? -4.170 0.053 20.821 1.00 96.38 111 ARG A CA 1
ATOM 892 C C . ARG A 1 111 ? -4.559 1.529 20.726 1.00 96.38 111 ARG A C 1
ATOM 894 O O . ARG A 1 111 ? -4.487 2.243 21.729 1.00 96.38 111 ARG A O 1
ATOM 901 N N . SER A 1 112 ? -5.068 1.969 19.577 1.00 95.25 112 SER A N 1
ATOM 902 C CA . SER A 1 112 ? -5.553 3.336 19.369 1.00 95.25 112 SER A CA 1
ATOM 903 C C . SER A 1 112 ? -6.758 3.685 20.259 1.00 95.25 112 SER A C 1
ATOM 905 O O . SER A 1 112 ? -6.812 4.765 20.855 1.00 95.25 112 SER A O 1
ATOM 907 N N . PHE A 1 113 ? -7.681 2.741 20.472 1.00 96.12 113 PHE A N 1
ATOM 908 C CA . PHE A 1 113 ? -8.804 2.917 21.401 1.00 96.12 113 PHE A CA 1
ATOM 909 C C . PHE A 1 113 ? -8.342 2.859 22.868 1.00 96.12 113 PHE A C 1
ATOM 911 O O . PHE A 1 113 ? -8.785 3.653 23.708 1.00 96.12 113 PHE A O 1
ATOM 918 N N . GLN A 1 114 ? -7.398 1.972 23.189 1.00 97.25 114 GLN A N 1
ATOM 919 C CA . GLN A 1 114 ? -6.820 1.853 24.535 1.00 97.25 114 GLN A CA 1
ATOM 920 C C . GLN A 1 114 ? -5.984 3.077 24.951 1.00 97.25 114 GLN A C 1
ATOM 922 O O . GLN A 1 114 ? -5.916 3.421 26.144 1.00 97.25 114 GLN A O 1
ATOM 927 N N . LEU A 1 115 ? -5.403 3.795 23.984 1.00 95.12 115 LEU A N 1
ATOM 928 C CA . LEU A 1 115 ? -4.728 5.081 24.191 1.00 95.12 115 LEU A CA 1
ATOM 929 C C . LEU A 1 115 ? -5.646 6.087 24.907 1.00 95.12 115 LEU A C 1
ATOM 931 O O . LEU A 1 115 ? -5.214 6.781 25.835 1.00 95.12 115 LEU A O 1
ATOM 935 N N . LEU A 1 116 ? -6.934 6.081 24.551 1.00 93.12 116 LEU A N 1
ATOM 936 C CA . LEU A 1 116 ? -7.988 6.914 25.139 1.00 93.12 116 LEU A CA 1
ATOM 937 C C . LEU A 1 116 ? -8.657 6.287 26.375 1.00 93.12 116 LEU A C 1
ATOM 939 O O . LEU A 1 116 ? -9.629 6.823 26.901 1.00 93.12 116 LEU A O 1
ATOM 943 N N . GLY A 1 117 ? -8.124 5.174 26.886 1.00 96.00 117 GLY A N 1
ATOM 944 C CA . GLY A 1 117 ? -8.586 4.522 28.113 1.00 96.00 117 GLY A CA 1
ATOM 945 C C . GLY A 1 117 ? -9.834 3.647 27.960 1.00 96.00 117 GLY A C 1
ATOM 946 O O . GLY A 1 117 ? -10.359 3.187 28.977 1.00 96.00 117 GLY A O 1
ATOM 947 N N . MET A 1 118 ? -10.294 3.412 26.727 1.00 97.81 118 MET A N 1
ATOM 948 C CA . MET A 1 118 ? -11.339 2.432 26.407 1.00 97.81 118 MET A CA 1
ATOM 949 C C . MET A 1 118 ? -10.787 1.000 26.490 1.00 97.81 118 MET A C 1
ATOM 951 O O . MET A 1 118 ? -9.573 0.796 26.534 1.00 97.81 118 MET A O 1
ATOM 955 N N . SER A 1 119 ? -11.669 0.002 26.533 1.00 97.81 119 SER A N 1
ATOM 956 C CA . SER A 1 119 ? -11.283 -1.413 26.581 1.00 97.81 119 SER A CA 1
ATOM 957 C C . SER A 1 119 ? -10.601 -1.901 25.296 1.00 97.81 119 SER A C 1
ATOM 959 O O . SER A 1 119 ? -9.743 -2.780 25.371 1.00 97.81 119 SER A O 1
ATOM 961 N N . GLY A 1 120 ? -10.941 -1.320 24.145 1.00 97.44 120 GLY A N 1
ATOM 962 C CA . GLY A 1 120 ? -10.423 -1.724 22.839 1.00 97.44 120 GLY A CA 1
ATOM 963 C C . GLY A 1 120 ? -11.439 -1.487 21.727 1.00 97.44 120 GLY A C 1
ATOM 964 O O . GLY A 1 120 ? -12.536 -0.980 21.982 1.00 97.44 120 GLY A O 1
ATOM 965 N N . ILE A 1 121 ? -11.077 -1.877 20.504 1.00 97.12 121 ILE A N 1
ATOM 966 C CA . ILE A 1 121 ? -11.940 -1.716 19.323 1.00 97.12 121 ILE A CA 1
ATOM 967 C C . ILE A 1 121 ? -13.236 -2.530 19.438 1.00 97.12 121 ILE A C 1
ATOM 969 O O . ILE A 1 121 ? -14.300 -2.047 19.063 1.00 97.12 121 ILE A O 1
ATOM 973 N N . GLU A 1 122 ? -13.174 -3.717 20.045 1.00 97.56 122 GLU A N 1
ATOM 974 C CA . GLU A 1 122 ? -14.317 -4.634 20.169 1.00 97.56 122 GLU A CA 1
ATOM 975 C C . GLU A 1 122 ? -15.476 -4.054 20.996 1.00 97.56 122 GLU A C 1
ATOM 977 O O . GLU A 1 122 ? -16.629 -4.426 20.812 1.00 97.56 122 GLU A O 1
ATOM 982 N N . ALA A 1 123 ? -15.189 -3.112 21.902 1.00 97.88 123 ALA A N 1
ATOM 983 C CA . ALA A 1 123 ? -16.215 -2.421 22.683 1.00 97.88 123 ALA A CA 1
ATOM 984 C C . ALA A 1 123 ? -16.919 -1.301 21.895 1.00 97.88 123 ALA A C 1
ATOM 986 O O . ALA A 1 123 ? -17.928 -0.766 22.356 1.00 97.88 123 ALA A O 1
ATOM 987 N N . CYS A 1 124 ? -16.362 -0.906 20.747 1.00 97.88 124 CYS A N 1
ATOM 988 C CA . CYS A 1 124 ? -16.741 0.303 20.019 1.00 97.88 124 CYS A CA 1
ATOM 989 C C . CYS A 1 124 ? -17.105 0.059 18.549 1.00 97.88 124 CYS A C 1
ATOM 991 O O . CYS A 1 124 ? -17.490 1.008 17.870 1.00 97.88 124 CYS A O 1
ATOM 993 N N . ALA A 1 125 ? -16.983 -1.165 18.043 1.00 97.81 125 ALA A N 1
ATOM 994 C CA . ALA A 1 125 ? -17.308 -1.490 16.662 1.00 97.81 125 ALA A CA 1
ATOM 995 C C . ALA A 1 125 ? -17.853 -2.909 16.530 1.00 97.81 125 ALA A C 1
ATOM 997 O O . ALA A 1 125 ? -17.602 -3.745 17.391 1.00 97.81 125 ALA A O 1
ATOM 998 N N . GLU A 1 126 ? -18.560 -3.190 15.437 1.00 98.00 126 GLU A N 1
ATOM 999 C CA . GLU A 1 126 ? -18.936 -4.557 15.069 1.00 98.00 126 GLU A CA 1
ATOM 1000 C C . GLU A 1 126 ? -17.922 -5.144 14.088 1.00 98.00 126 GLU A C 1
ATOM 1002 O O . GLU A 1 126 ? -17.389 -4.451 13.219 1.00 98.00 126 GLU A O 1
ATOM 1007 N N . ARG A 1 127 ? -17.675 -6.450 14.198 1.00 97.19 127 ARG A N 1
ATOM 1008 C CA . ARG A 1 127 ? -16.683 -7.151 13.374 1.00 97.19 127 ARG A CA 1
ATOM 1009 C C . ARG A 1 127 ? -17.000 -7.092 11.875 1.00 97.19 127 ARG A C 1
ATOM 1011 O O . ARG A 1 127 ? -16.077 -6.987 11.065 1.00 97.19 127 ARG A O 1
ATOM 1018 N N . ASN A 1 128 ? -18.283 -7.120 11.520 1.00 97.56 128 ASN A N 1
ATOM 1019 C CA . ASN A 1 128 ? -18.773 -7.040 10.142 1.00 97.56 128 ASN A CA 1
ATOM 1020 C C . ASN A 1 128 ? -18.778 -5.615 9.563 1.00 97.56 128 ASN A C 1
ATOM 1022 O O . ASN A 1 128 ? -19.164 -5.425 8.411 1.00 97.56 128 ASN A O 1
ATOM 1026 N N . TRP A 1 129 ? -18.342 -4.606 10.324 1.00 98.31 129 TRP A N 1
ATOM 1027 C CA . TRP A 1 129 ? -18.042 -3.293 9.754 1.00 98.31 129 TRP A CA 1
ATOM 1028 C C . TRP A 1 129 ? -16.689 -3.285 9.046 1.00 98.31 129 TRP A C 1
ATOM 1030 O O . TRP A 1 129 ? -16.454 -2.406 8.241 1.00 98.31 129 TRP A O 1
ATOM 1040 N N . PHE A 1 130 ? -15.792 -4.238 9.279 1.00 98.12 130 PHE A N 1
ATOM 1041 C CA . PHE A 1 130 ? -14.488 -4.247 8.610 1.00 98.12 130 PHE A CA 1
ATOM 1042 C C . PHE A 1 130 ? -14.522 -5.139 7.373 1.00 98.12 130 PHE A C 1
ATOM 1044 O O . PHE A 1 130 ? -15.106 -6.225 7.419 1.00 98.12 130 PHE A O 1
ATOM 1051 N N . ALA A 1 131 ? -13.922 -4.682 6.275 1.00 98.00 131 ALA A N 1
ATOM 1052 C CA . ALA A 1 131 ? -13.797 -5.454 5.043 1.00 98.00 131 ALA A CA 1
ATOM 1053 C C . ALA A 1 131 ? -12.984 -6.741 5.252 1.00 98.00 131 ALA A C 1
ATOM 1055 O O . ALA A 1 131 ? -12.284 -6.903 6.254 1.00 98.00 131 ALA A O 1
ATOM 1056 N N . LEU A 1 132 ? -13.067 -7.660 4.290 1.00 97.31 132 LEU A N 1
ATOM 1057 C CA . LEU A 1 132 ? -12.284 -8.901 4.296 1.00 97.31 132 LEU A CA 1
ATOM 1058 C C . LEU A 1 132 ? -11.146 -8.879 3.270 1.00 97.31 132 LEU A C 1
ATOM 1060 O O . LEU A 1 132 ? -10.216 -9.673 3.359 1.00 97.31 132 LEU A O 1
ATOM 1064 N N . ARG A 1 133 ? -11.206 -7.973 2.287 1.00 96.94 133 ARG A N 1
ATOM 1065 C CA . ARG A 1 133 ? -10.200 -7.833 1.227 1.00 96.94 133 ARG A CA 1
ATOM 1066 C C . ARG A 1 133 ? -10.245 -6.441 0.586 1.00 96.94 133 ARG A C 1
ATOM 1068 O O . ARG A 1 133 ? -10.942 -5.552 1.058 1.00 96.94 133 ARG A O 1
ATOM 1075 N N . ASN A 1 134 ? -9.501 -6.275 -0.512 1.00 96.00 134 ASN A N 1
ATOM 1076 C CA . ASN A 1 134 ? -9.472 -5.065 -1.345 1.00 96.00 134 ASN A CA 1
ATOM 1077 C C . ASN A 1 134 ? -8.915 -3.799 -0.657 1.00 96.00 134 ASN A C 1
ATOM 1079 O O . ASN A 1 134 ? -9.263 -2.674 -1.005 1.00 96.00 134 ASN A O 1
ATOM 1083 N N . PHE A 1 135 ? -7.966 -3.974 0.262 1.00 92.56 135 PHE A N 1
ATOM 1084 C CA . PHE A 1 135 ? -7.152 -2.892 0.820 1.00 92.56 135 PHE A CA 1
ATOM 1085 C C . PHE A 1 135 ? -5.663 -3.256 0.774 1.00 92.56 135 PHE A C 1
ATOM 1087 O O . PHE A 1 135 ? -5.317 -4.415 0.520 1.00 92.56 135 PHE A O 1
ATOM 1094 N N . HIS A 1 136 ? -4.779 -2.276 0.963 1.00 85.62 136 HIS A N 1
ATOM 1095 C CA . HIS A 1 136 ? -3.337 -2.448 0.798 1.00 85.62 136 HIS A CA 1
ATOM 1096 C C . HIS A 1 136 ? -2.576 -2.091 2.077 1.00 85.62 136 HIS A C 1
ATOM 1098 O O . HIS A 1 136 ? -2.605 -0.952 2.504 1.00 85.62 136 HIS A O 1
ATOM 1104 N N . MET A 1 137 ? -1.879 -3.063 2.662 1.00 92.19 137 MET A N 1
ATOM 1105 C CA . MET A 1 137 ? -0.770 -2.916 3.617 1.00 92.19 137 MET A CA 1
ATOM 1106 C C . MET A 1 137 ? -0.090 -4.288 3.708 1.00 92.19 137 MET A C 1
ATOM 1108 O O . MET A 1 137 ? -0.777 -5.306 3.592 1.00 92.19 137 MET A O 1
ATOM 1112 N N . GLN A 1 138 ? 1.237 -4.327 3.851 1.00 92.06 138 GLN A N 1
ATOM 1113 C CA . GLN A 1 138 ? 2.020 -5.562 3.998 1.00 92.06 138 GLN A CA 1
ATOM 1114 C C . GLN A 1 138 ? 3.289 -5.291 4.822 1.00 92.06 138 GLN A C 1
ATOM 1116 O O . GLN A 1 138 ? 3.624 -4.138 5.108 1.00 92.06 138 GLN A O 1
ATOM 1121 N N . TYR A 1 139 ? 4.010 -6.352 5.183 1.00 94.75 139 TYR A N 1
ATOM 1122 C CA . TYR A 1 139 ? 5.419 -6.244 5.563 1.00 94.75 139 TYR A CA 1
ATOM 1123 C C . TYR A 1 139 ? 6.292 -6.256 4.312 1.00 94.75 139 TYR A C 1
ATOM 1125 O O . TYR A 1 139 ? 5.993 -6.973 3.358 1.00 94.75 139 TYR A O 1
ATOM 1133 N N . TYR A 1 140 ? 7.376 -5.484 4.323 1.00 94.56 140 TYR A N 1
ATOM 1134 C CA . TYR A 1 140 ? 8.296 -5.420 3.191 1.00 94.56 140 TYR A CA 1
ATOM 1135 C C . TYR A 1 140 ? 9.496 -6.342 3.425 1.00 94.56 140 TYR A C 1
ATOM 1137 O O . TYR A 1 140 ? 10.099 -6.337 4.501 1.00 94.56 140 TYR A O 1
ATOM 1145 N N . GLU A 1 141 ? 9.868 -7.117 2.405 1.00 94.19 141 GLU A N 1
ATOM 1146 C CA . GLU A 1 141 ? 11.107 -7.912 2.413 1.00 94.19 141 GLU A CA 1
ATOM 1147 C C . GLU A 1 141 ? 12.345 -6.995 2.346 1.00 94.19 141 GLU A C 1
ATOM 1149 O O . GLU A 1 141 ? 13.375 -7.270 2.961 1.00 94.19 141 GLU A O 1
ATOM 1154 N N . ASP A 1 142 ? 12.238 -5.871 1.632 1.00 95.81 142 ASP A N 1
ATOM 1155 C CA . ASP A 1 142 ? 13.374 -5.087 1.143 1.00 95.81 142 ASP A CA 1
ATOM 1156 C C . ASP A 1 142 ? 13.392 -3.615 1.593 1.00 95.81 142 ASP A C 1
ATOM 1158 O O . ASP A 1 142 ? 14.242 -2.845 1.143 1.00 95.81 142 ASP A O 1
ATOM 1162 N N . SER A 1 143 ? 12.519 -3.201 2.519 1.00 97.00 143 SER A N 1
ATOM 1163 C CA . SER A 1 143 ? 12.500 -1.815 3.024 1.00 97.00 143 SER A CA 1
ATOM 1164 C C . SER A 1 143 ? 13.807 -1.408 3.724 1.00 97.00 143 SER A C 1
ATOM 1166 O O . SER A 1 143 ? 14.142 -0.221 3.772 1.00 97.00 143 SER A O 1
ATOM 1168 N N . HIS A 1 144 ? 14.586 -2.383 4.210 1.00 98.00 144 HIS A N 1
ATOM 1169 C CA . HIS A 1 144 ? 15.920 -2.160 4.775 1.00 98.00 144 HIS A CA 1
ATOM 1170 C C . HIS A 1 144 ? 16.901 -1.572 3.754 1.00 98.00 144 HIS A C 1
ATOM 1172 O O . HIS A 1 144 ? 17.741 -0.762 4.139 1.00 98.00 144 HIS A O 1
ATOM 1178 N N . LEU A 1 145 ? 16.757 -1.897 2.461 1.00 97.88 145 LEU A N 1
ATOM 1179 C CA . LEU A 1 145 ? 17.642 -1.392 1.408 1.00 97.88 145 LEU A CA 1
ATOM 1180 C C . LEU A 1 145 ? 17.601 0.133 1.322 1.00 97.88 145 LEU A C 1
ATOM 1182 O O . LEU A 1 145 ? 18.628 0.763 1.112 1.00 97.88 145 LEU A O 1
ATOM 1186 N N . LEU A 1 146 ? 16.426 0.746 1.496 1.00 98.44 146 LEU A N 1
ATOM 1187 C CA . LEU A 1 146 ? 16.317 2.205 1.526 1.00 98.44 146 LEU A CA 1
ATOM 1188 C C . LEU A 1 146 ? 16.940 2.788 2.798 1.00 98.44 146 LEU A C 1
ATOM 1190 O O . LEU A 1 146 ? 17.596 3.828 2.756 1.00 98.44 146 LEU A O 1
ATOM 1194 N N . ASN A 1 147 ? 16.737 2.113 3.929 1.00 98.38 147 ASN A N 1
ATOM 1195 C CA . ASN A 1 147 ? 17.262 2.547 5.218 1.00 98.38 147 ASN A CA 1
ATOM 1196 C C . ASN A 1 147 ? 18.801 2.506 5.283 1.00 98.38 147 ASN A C 1
ATOM 1198 O O . ASN A 1 147 ? 19.400 3.277 6.031 1.00 98.38 147 ASN A O 1
ATOM 1202 N N . GLU A 1 148 ? 19.460 1.666 4.482 1.00 98.12 148 GLU A N 1
ATOM 1203 C CA . GLU A 1 148 ? 20.922 1.689 4.326 1.00 98.12 148 GLU A CA 1
ATOM 1204 C C . GLU A 1 148 ? 21.439 3.011 3.740 1.00 98.12 148 GLU A C 1
ATOM 1206 O O . GLU A 1 148 ? 22.545 3.423 4.080 1.00 98.12 148 GLU A O 1
ATOM 1211 N N . TYR A 1 149 ? 20.636 3.700 2.920 1.00 98.31 149 TYR A N 1
ATOM 1212 C CA . TYR A 1 149 ? 20.971 5.026 2.387 1.00 98.31 149 TYR A CA 1
ATOM 1213 C C . TYR A 1 149 ? 20.494 6.155 3.297 1.00 98.31 149 TYR A C 1
ATOM 1215 O O . TYR A 1 149 ? 21.223 7.112 3.544 1.00 98.31 149 TYR A O 1
ATOM 1223 N N . LEU A 1 150 ? 19.238 6.076 3.747 1.00 98.31 150 LEU A N 1
ATOM 1224 C CA . LEU A 1 150 ? 18.559 7.209 4.374 1.00 98.31 150 LEU A CA 1
ATOM 1225 C C . LEU A 1 150 ? 18.582 7.170 5.900 1.00 98.31 150 LEU A C 1
ATOM 1227 O O . LEU A 1 150 ? 18.278 8.186 6.517 1.00 98.31 150 LEU A O 1
ATOM 1231 N N . HIS A 1 151 ? 18.926 6.037 6.517 1.00 97.75 151 HIS A N 1
ATOM 1232 C CA . HIS A 1 151 ? 18.993 5.862 7.974 1.00 97.75 151 HIS A CA 1
ATOM 1233 C C . HIS A 1 151 ? 17.754 6.405 8.706 1.00 97.75 151 HIS A C 1
ATOM 1235 O O . HIS A 1 151 ? 17.854 7.047 9.755 1.00 97.75 151 HIS A O 1
ATOM 1241 N N . HIS A 1 152 ? 16.580 6.211 8.103 1.00 97.88 152 HIS A N 1
ATOM 1242 C CA . HIS A 1 152 ? 15.336 6.823 8.545 1.00 97.88 152 HIS A CA 1
ATOM 1243 C C . HIS A 1 152 ? 14.583 5.999 9.580 1.00 97.88 152 HIS A C 1
ATOM 1245 O O . HIS A 1 152 ? 13.688 6.552 10.199 1.00 97.88 152 HIS A O 1
ATOM 1251 N N . TRP A 1 153 ? 14.938 4.734 9.814 1.00 97.81 153 TRP A N 1
ATOM 1252 C CA . TRP A 1 153 ? 14.357 3.911 10.882 1.00 97.81 153 TRP A CA 1
ATOM 1253 C C . TRP A 1 153 ? 14.848 4.371 12.257 1.00 97.81 153 TRP A C 1
ATOM 1255 O O . TRP A 1 153 ? 15.912 3.947 12.716 1.00 97.81 153 TRP A O 1
ATOM 1265 N N . ARG A 1 154 ? 14.091 5.255 12.913 1.00 97.25 154 ARG A N 1
ATOM 1266 C CA . ARG A 1 154 ? 14.441 5.800 14.238 1.00 97.25 154 ARG A CA 1
ATOM 1267 C C . ARG A 1 154 ? 13.349 5.564 15.274 1.00 97.25 154 ARG A C 1
ATOM 1269 O O . ARG A 1 154 ? 13.674 5.492 16.458 1.00 97.25 154 ARG A O 1
ATOM 1276 N N . ASP A 1 155 ? 12.095 5.454 14.844 1.00 96.88 155 ASP A N 1
ATOM 1277 C CA . ASP A 1 155 ? 10.964 5.093 15.692 1.00 96.88 155 ASP A CA 1
ATOM 1278 C C . ASP A 1 155 ? 10.718 3.574 15.725 1.00 96.88 155 ASP A C 1
ATOM 1280 O O . ASP A 1 155 ? 10.990 2.838 14.776 1.00 96.88 155 ASP A O 1
ATOM 1284 N N . ASP A 1 156 ? 10.143 3.127 16.839 1.00 97.44 156 ASP A N 1
ATOM 1285 C CA . ASP A 1 156 ? 9.413 1.869 16.967 1.00 97.44 156 ASP A CA 1
ATOM 1286 C C . ASP A 1 156 ? 7.977 2.160 17.441 1.00 97.44 156 ASP A C 1
ATOM 1288 O O . ASP A 1 156 ? 7.633 3.301 17.784 1.00 97.44 156 ASP A O 1
ATOM 1292 N N . LEU A 1 157 ? 7.110 1.143 17.460 1.00 96.69 157 LEU A N 1
ATOM 1293 C CA . LEU A 1 157 ? 5.717 1.329 17.876 1.00 96.69 157 LEU A CA 1
ATOM 1294 C C . LEU A 1 157 ? 5.607 1.905 19.292 1.00 96.69 157 LEU A C 1
ATOM 1296 O O . LEU A 1 157 ? 4.751 2.754 19.539 1.00 96.69 157 LEU A O 1
ATOM 1300 N N . ASP A 1 158 ? 6.452 1.490 20.233 1.00 96.50 158 ASP A N 1
ATOM 1301 C CA . ASP A 1 158 ? 6.373 1.978 21.610 1.00 96.50 158 ASP A CA 1
ATOM 1302 C C . ASP A 1 158 ? 6.733 3.463 21.710 1.00 96.50 158 ASP A C 1
ATOM 1304 O O . ASP A 1 158 ? 6.011 4.223 22.367 1.00 96.50 158 ASP A O 1
ATOM 1308 N N . ALA A 1 159 ? 7.792 3.894 21.025 1.00 97.19 159 ALA A N 1
ATOM 1309 C CA . ALA A 1 159 ? 8.177 5.293 20.897 1.00 97.19 159 ALA A CA 1
ATOM 1310 C C . ALA A 1 159 ? 7.085 6.113 20.193 1.00 97.19 159 ALA A C 1
ATOM 1312 O O . ALA A 1 159 ? 6.758 7.216 20.648 1.00 97.19 159 ALA A O 1
ATOM 1313 N N . TYR A 1 160 ? 6.467 5.562 19.144 1.00 97.62 160 TYR A N 1
ATOM 1314 C CA . TYR A 1 160 ? 5.340 6.177 18.445 1.00 97.62 160 TYR A CA 1
ATOM 1315 C C . TYR A 1 160 ? 4.150 6.423 19.385 1.00 97.62 160 TYR A C 1
ATOM 1317 O O . TYR A 1 160 ? 3.686 7.558 19.523 1.00 97.62 160 TYR A O 1
ATOM 1325 N N . TRP A 1 161 ? 3.677 5.392 20.093 1.00 97.25 161 TRP A N 1
ATOM 1326 C CA . TRP A 1 161 ? 2.518 5.524 20.983 1.00 97.25 161 TRP A CA 1
ATOM 1327 C C . TRP A 1 161 ? 2.790 6.468 22.156 1.00 97.25 161 TRP A C 1
ATOM 1329 O O . TRP A 1 161 ? 1.890 7.192 22.589 1.00 97.25 161 TRP A O 1
ATOM 1339 N N . GLN A 1 162 ? 4.028 6.498 22.659 1.00 96.31 162 GLN A N 1
ATOM 1340 C CA . GLN A 1 162 ? 4.450 7.475 23.664 1.00 96.31 162 GLN A CA 1
ATOM 1341 C C . GLN A 1 162 ? 4.405 8.905 23.117 1.00 96.31 162 GLN A C 1
ATOM 1343 O O . GLN A 1 162 ? 3.885 9.792 23.799 1.00 96.31 162 GLN A O 1
ATOM 1348 N N . ALA A 1 163 ? 4.901 9.129 21.896 1.00 96.88 163 ALA A N 1
ATOM 1349 C CA . ALA A 1 163 ? 4.870 10.435 21.242 1.00 96.88 163 ALA A CA 1
ATOM 1350 C C . ALA A 1 163 ? 3.429 10.914 21.005 1.00 96.88 163 ALA A C 1
ATOM 1352 O O . ALA A 1 163 ? 3.078 12.020 21.423 1.00 96.88 163 ALA A O 1
ATOM 1353 N N . LEU A 1 164 ? 2.564 10.056 20.457 1.00 97.00 164 LEU A N 1
ATOM 1354 C CA . LEU A 1 164 ? 1.158 10.387 20.215 1.00 97.00 164 LEU A CA 1
ATOM 1355 C C . LEU A 1 164 ? 0.399 10.673 21.524 1.00 97.00 164 LEU A C 1
ATOM 1357 O O . LEU A 1 164 ? -0.353 11.651 21.628 1.00 97.00 164 LEU A O 1
ATOM 1361 N N . PHE A 1 165 ? 0.622 9.872 22.576 1.00 96.25 165 PHE A N 1
ATOM 1362 C CA . PHE A 1 165 ? 0.033 10.156 23.889 1.00 96.25 165 PHE A CA 1
ATOM 1363 C C . PHE A 1 165 ? 0.545 11.482 24.460 1.00 96.25 165 PHE A C 1
ATOM 1365 O O . PHE A 1 165 ? -0.218 12.235 25.069 1.00 96.25 165 PHE A O 1
ATOM 1372 N N . ALA A 1 166 ? 1.828 11.801 24.271 1.00 96.62 166 ALA A N 1
ATOM 1373 C CA . ALA A 1 166 ? 2.400 13.070 24.705 1.00 96.62 166 ALA A CA 1
ATOM 1374 C C . ALA A 1 166 ? 1.769 14.266 23.970 1.00 96.62 166 ALA A C 1
ATOM 1376 O O . ALA A 1 166 ? 1.475 15.264 24.635 1.00 96.62 166 ALA A O 1
ATOM 1377 N N . ALA A 1 167 ? 1.465 14.141 22.675 1.00 96.38 167 ALA A N 1
ATOM 1378 C CA . ALA A 1 167 ? 0.783 15.162 21.871 1.00 96.38 167 ALA A CA 1
ATOM 1379 C C . ALA A 1 167 ? -0.714 15.319 22.207 1.00 96.38 167 ALA A C 1
ATOM 1381 O O . ALA A 1 167 ? -1.309 16.368 21.967 1.00 96.38 167 ALA A O 1
ATOM 1382 N N . THR A 1 168 ? -1.331 14.311 22.834 1.00 95.75 168 THR A N 1
ATOM 1383 C CA . THR A 1 168 ? -2.762 14.330 23.175 1.00 95.75 168 THR A CA 1
ATOM 1384 C C . THR A 1 168 ? -3.127 15.527 24.088 1.00 95.75 168 THR A C 1
ATOM 1386 O O . THR A 1 168 ? -2.445 15.762 25.102 1.00 95.75 168 THR A O 1
ATOM 1389 N N . PRO A 1 169 ? -4.233 16.258 23.823 1.00 96.94 169 PRO A N 1
ATOM 1390 C CA . PRO A 1 169 ? -4.692 17.371 24.651 1.00 96.94 169 PRO A CA 1
ATOM 1391 C C . PRO A 1 169 ? -4.899 16.991 26.122 1.00 96.94 169 PRO A C 1
ATOM 1393 O O . PRO A 1 169 ? -5.356 15.892 26.446 1.00 96.94 169 PRO A O 1
ATOM 1396 N N . ALA A 1 170 ? -4.636 17.927 27.041 1.00 97.12 170 ALA A N 1
ATOM 1397 C CA . ALA A 1 170 ? -4.739 17.678 28.484 1.00 97.12 170 ALA A CA 1
ATOM 1398 C C . ALA A 1 170 ? -6.127 17.160 28.911 1.00 97.12 170 ALA A C 1
ATOM 1400 O O . ALA A 1 170 ? -6.217 16.239 29.722 1.00 97.12 170 ALA A O 1
ATOM 1401 N N . GLY A 1 171 ? -7.204 17.694 28.321 1.00 96.38 171 GLY A N 1
ATOM 1402 C CA . GLY A 1 171 ? -8.570 17.222 28.573 1.00 96.38 171 GLY A CA 1
ATOM 1403 C C . GLY A 1 171 ? -8.783 15.758 28.171 1.00 96.38 171 GLY A C 1
ATOM 1404 O O . GLY A 1 171 ? -9.361 14.991 28.937 1.00 96.38 171 GLY A O 1
ATOM 1405 N N . MET A 1 172 ? -8.234 15.342 27.026 1.00 95.50 172 MET A N 1
ATOM 1406 C CA . MET A 1 172 ? -8.295 13.950 26.565 1.00 95.50 172 MET A CA 1
ATOM 1407 C C . MET A 1 172 ? -7.453 13.017 27.446 1.00 95.50 172 MET A C 1
ATOM 1409 O O . MET A 1 172 ? -7.889 11.911 27.756 1.00 95.50 172 MET A O 1
ATOM 1413 N N . LYS A 1 173 ? -6.299 13.471 27.953 1.00 97.44 173 LYS A N 1
ATOM 1414 C CA . LYS A 1 173 ? -5.503 12.710 28.939 1.00 97.44 173 LYS A CA 1
ATOM 1415 C C . LYS A 1 173 ? -6.268 12.480 30.246 1.00 97.44 173 LYS A C 1
ATOM 1417 O O . LYS A 1 173 ? -6.225 11.378 30.796 1.00 97.44 173 LYS A O 1
ATOM 1422 N N . VAL A 1 174 ? -6.990 13.496 30.732 1.00 97.81 174 VAL A N 1
ATOM 1423 C CA . VAL A 1 174 ? -7.864 13.374 31.912 1.00 97.81 174 VAL A CA 1
ATOM 1424 C C . VAL A 1 174 ? -9.015 12.407 31.636 1.00 97.81 174 VAL A C 1
ATOM 1426 O O . VAL A 1 174 ? -9.283 11.540 32.469 1.00 97.81 174 VAL A O 1
ATOM 1429 N N . LEU A 1 175 ? -9.654 12.498 30.465 1.00 96.81 175 LEU A N 1
ATOM 1430 C CA . LEU A 1 175 ? -10.706 11.565 30.059 1.00 96.81 175 LEU A CA 1
ATOM 1431 C C . LEU A 1 175 ? -10.190 10.121 30.014 1.00 96.81 175 LEU A C 1
ATOM 1433 O O . LEU A 1 175 ? -10.821 9.229 30.580 1.00 96.81 175 LEU A O 1
ATOM 1437 N N . ALA A 1 176 ? -9.012 9.898 29.430 1.00 97.19 176 ALA A N 1
ATOM 1438 C CA . ALA A 1 176 ? -8.385 8.583 29.376 1.00 97.19 176 ALA A CA 1
ATOM 1439 C C . ALA A 1 176 ? -8.058 8.040 30.774 1.00 97.19 176 ALA A C 1
ATOM 1441 O O . ALA A 1 176 ? -8.290 6.866 31.066 1.00 97.19 176 ALA A O 1
ATOM 1442 N N . TRP A 1 177 ? -7.564 8.892 31.678 1.00 98.06 177 TRP A N 1
ATOM 1443 C CA . TRP A 1 177 ? -7.361 8.522 33.079 1.00 98.06 177 TRP A CA 1
ATOM 1444 C C . TRP A 1 177 ? -8.677 8.131 33.770 1.00 98.06 177 TRP A C 1
ATOM 1446 O O . TRP A 1 177 ? -8.724 7.102 34.448 1.00 98.06 177 TRP A O 1
ATOM 1456 N N . LEU A 1 178 ? -9.754 8.898 33.563 1.00 98.00 178 LEU A N 1
ATOM 1457 C CA . LEU A 1 178 ? -11.079 8.594 34.113 1.00 98.00 178 LEU A CA 1
ATOM 1458 C C . LEU A 1 178 ? -11.619 7.266 33.580 1.00 98.00 178 LEU A C 1
ATOM 1460 O O . LEU A 1 178 ? -12.071 6.447 34.377 1.00 98.00 178 LEU A O 1
ATOM 1464 N N . CYS A 1 179 ? -11.519 7.010 32.274 1.00 97.88 179 CYS A N 1
ATOM 1465 C CA . CYS A 1 179 ? -11.947 5.744 31.673 1.00 97.88 179 CYS A CA 1
ATOM 1466 C C . CYS A 1 179 ? -11.188 4.546 32.268 1.00 97.88 179 CYS A C 1
ATOM 1468 O O . CYS A 1 179 ? -11.782 3.519 32.597 1.00 97.88 179 CYS A O 1
ATOM 1470 N N . ARG A 1 180 ? -9.882 4.689 32.526 1.00 97.19 180 ARG A N 1
ATOM 1471 C CA . ARG A 1 180 ? -9.083 3.625 33.162 1.00 97.19 180 ARG A CA 1
ATOM 1472 C C . ARG A 1 180 ? -9.472 3.355 34.620 1.00 97.19 180 ARG A C 1
ATOM 1474 O O . ARG A 1 180 ? -9.263 2.244 35.100 1.00 97.19 180 ARG A O 1
ATOM 1481 N N . ARG A 1 181 ? -10.003 4.347 35.345 1.00 97.62 181 ARG A N 1
ATOM 1482 C CA . ARG A 1 181 ? -10.286 4.254 36.794 1.00 97.62 181 ARG A CA 1
ATOM 1483 C C . ARG A 1 181 ? -11.758 4.051 37.137 1.00 97.62 181 ARG A C 1
ATOM 1485 O O . ARG A 1 181 ? -12.054 3.494 38.190 1.00 97.62 181 ARG A O 1
ATOM 1492 N N . VAL A 1 182 ? -12.669 4.512 36.287 1.00 98.12 182 VAL A N 1
ATOM 1493 C CA . VAL A 1 182 ? -14.106 4.566 36.565 1.00 98.12 182 VAL A CA 1
ATOM 1494 C C . VAL A 1 182 ? -14.855 3.806 35.467 1.00 98.12 182 VAL A C 1
ATOM 1496 O O . VAL A 1 182 ? -15.129 4.374 34.408 1.00 98.12 182 VAL A O 1
ATOM 1499 N N . PRO A 1 183 ? -15.248 2.537 35.708 1.00 97.56 183 PRO A N 1
ATOM 1500 C CA . PRO A 1 183 ? -15.908 1.703 34.699 1.00 97.56 183 PRO A CA 1
ATOM 1501 C C . PRO A 1 183 ? -17.177 2.321 34.103 1.00 97.56 183 PRO A C 1
ATOM 1503 O O . PRO A 1 183 ? -17.473 2.105 32.934 1.00 97.56 183 PRO A O 1
ATOM 1506 N N . PHE A 1 184 ? -17.919 3.108 34.889 1.00 97.94 184 PHE A N 1
ATOM 1507 C CA . PHE A 1 184 ? -19.095 3.830 34.403 1.00 97.94 184 PHE A CA 1
ATOM 1508 C C . PHE A 1 184 ? -18.737 4.880 33.341 1.00 97.94 184 PHE A C 1
ATOM 1510 O O . PHE A 1 184 ? -19.380 4.930 32.299 1.00 97.94 184 PHE A O 1
ATOM 1517 N N . VAL A 1 185 ? -17.685 5.678 33.571 1.00 98.00 185 VAL A N 1
ATOM 1518 C CA . VAL A 1 185 ? -17.221 6.677 32.594 1.00 98.00 185 VAL A CA 1
ATOM 1519 C C . VAL A 1 185 ? -16.731 5.982 31.331 1.00 98.00 185 VAL A C 1
ATOM 1521 O O . VAL A 1 185 ? -17.122 6.380 30.239 1.00 98.00 185 VAL A O 1
ATOM 1524 N N . ARG A 1 186 ? -15.953 4.901 31.478 1.00 98.50 186 ARG A N 1
ATOM 1525 C CA . ARG A 1 186 ? -15.472 4.112 30.340 1.00 98.50 186 ARG A CA 1
ATOM 1526 C C . ARG A 1 186 ? -16.614 3.627 29.452 1.00 98.50 186 ARG A C 1
ATOM 1528 O O . ARG A 1 186 ? -16.603 3.917 28.265 1.00 98.50 186 ARG A O 1
ATOM 1535 N N . LYS A 1 187 ? -17.636 2.992 30.039 1.00 98.19 187 LYS A N 1
ATOM 1536 C CA . LYS A 1 187 ? -18.804 2.499 29.292 1.00 98.19 187 LYS A CA 1
ATOM 1537 C C . LYS A 1 187 ? -19.555 3.609 28.558 1.00 98.19 187 LYS A C 1
ATOM 1539 O O . LYS A 1 187 ? -20.022 3.387 27.450 1.00 98.19 187 LYS A O 1
ATOM 1544 N N . GLN A 1 188 ? -19.671 4.797 29.152 1.00 98.12 188 GLN A N 1
ATOM 1545 C CA . GLN A 1 188 ? -20.318 5.937 28.493 1.00 98.12 188 GLN A CA 1
ATOM 1546 C C . GLN A 1 188 ? -19.512 6.427 27.281 1.00 98.12 188 GLN A C 1
ATOM 1548 O O . GLN A 1 188 ? -20.098 6.730 26.245 1.00 98.12 188 GLN A O 1
ATOM 1553 N N . VAL A 1 189 ? -18.181 6.484 27.396 1.00 98.12 189 VAL A N 1
ATOM 1554 C CA . VAL A 1 189 ? -17.289 6.881 26.293 1.00 98.12 189 VAL A CA 1
ATOM 1555 C C . VAL A 1 189 ? -17.266 5.826 25.189 1.00 98.12 189 VAL A C 1
ATOM 1557 O O . VAL A 1 189 ? -17.371 6.182 24.018 1.00 98.12 189 VAL A O 1
ATOM 1560 N N . GLU A 1 190 ? -17.195 4.543 25.544 1.00 98.56 190 GLU A N 1
ATOM 1561 C CA . GLU A 1 190 ? -17.300 3.423 24.597 1.00 98.56 190 GLU A CA 1
ATOM 1562 C C . GLU A 1 190 ? -18.637 3.469 23.858 1.00 98.56 190 GLU A C 1
ATOM 1564 O O . GLU A 1 190 ? -18.665 3.423 22.634 1.00 98.56 190 GLU A O 1
ATOM 1569 N N . GLN A 1 191 ? -19.744 3.676 24.577 1.00 98.31 191 GLN A N 1
ATOM 1570 C CA . GLN A 1 191 ? -21.066 3.769 23.967 1.00 98.31 191 GLN A CA 1
ATOM 1571 C C . GLN A 1 191 ? -21.192 4.968 23.023 1.00 98.31 191 GLN A C 1
ATOM 1573 O O . GLN A 1 191 ? -21.796 4.827 21.962 1.00 98.31 191 GLN A O 1
ATOM 1578 N N . ALA A 1 192 ? -20.652 6.134 23.390 1.00 97.75 192 ALA A N 1
ATOM 1579 C CA . ALA A 1 192 ? -20.649 7.310 22.521 1.00 97.75 192 ALA A CA 1
ATOM 1580 C C . ALA A 1 192 ? -19.800 7.068 21.265 1.00 97.75 192 ALA A C 1
ATOM 1582 O O . ALA A 1 192 ? -20.253 7.335 20.155 1.00 97.75 192 ALA A O 1
ATOM 1583 N N . THR A 1 193 ? -18.613 6.485 21.440 1.00 97.12 193 THR A N 1
ATOM 1584 C CA . THR A 1 193 ? -17.709 6.138 20.338 1.00 97.12 193 THR A CA 1
ATOM 1585 C C . THR A 1 193 ? -18.345 5.109 19.408 1.00 97.12 193 THR A C 1
ATOM 1587 O O . THR A 1 193 ? -18.292 5.281 18.196 1.00 97.12 193 THR A O 1
ATOM 1590 N N . TYR A 1 194 ? -19.021 4.096 19.955 1.00 98.19 194 TYR A N 1
ATOM 1591 C CA . TYR A 1 194 ? -19.783 3.119 19.184 1.00 98.19 194 TYR A CA 1
ATOM 1592 C C . TYR A 1 194 ? -20.846 3.780 18.307 1.00 98.19 194 TYR A C 1
ATOM 1594 O O . TYR A 1 194 ? -20.990 3.403 17.151 1.00 98.19 194 TYR A O 1
ATOM 1602 N N . GLN A 1 195 ? -21.581 4.774 18.820 1.00 97.88 195 GLN A N 1
ATOM 1603 C CA . GLN A 1 195 ? -22.593 5.462 18.008 1.00 97.88 195 GLN A CA 1
ATOM 1604 C C . GLN A 1 195 ? -21.960 6.241 16.850 1.00 97.88 195 GLN A C 1
ATOM 1606 O O . GLN A 1 195 ? -22.470 6.165 15.739 1.00 97.88 195 GLN A O 1
ATOM 1611 N N . THR A 1 196 ? -20.829 6.917 17.071 1.00 95.50 196 THR A N 1
ATOM 1612 C CA . THR A 1 196 ? -20.084 7.581 15.986 1.00 95.50 196 THR A CA 1
ATOM 1613 C C . THR A 1 196 ? -19.591 6.576 14.944 1.00 95.50 196 THR A C 1
ATOM 1615 O O . THR A 1 196 ? -19.817 6.755 13.753 1.00 95.50 196 THR A O 1
ATOM 1618 N N . MET A 1 197 ? -18.972 5.479 15.386 1.00 96.62 197 MET A N 1
ATOM 1619 C CA . MET A 1 197 ? -18.478 4.428 14.490 1.00 96.62 197 MET A CA 1
ATOM 1620 C C . MET A 1 197 ? -19.624 3.779 13.704 1.00 96.62 197 MET A C 1
ATOM 1622 O O . MET A 1 197 ? -19.484 3.505 12.516 1.00 96.62 197 MET A O 1
ATOM 1626 N N . ARG A 1 198 ? -20.779 3.581 14.349 1.00 97.56 198 ARG A N 1
ATOM 1627 C CA . ARG A 1 198 ? -21.992 3.068 13.714 1.00 97.56 198 ARG A CA 1
ATOM 1628 C C . ARG A 1 198 ? -22.511 4.013 12.638 1.00 97.56 198 ARG A C 1
ATOM 1630 O O . ARG A 1 198 ? -22.904 3.531 11.581 1.00 97.56 198 ARG A O 1
ATOM 1637 N N . GLU A 1 199 ? -22.530 5.316 12.902 1.00 96.31 199 GLU A N 1
ATOM 1638 C CA . GLU A 1 199 ? -22.958 6.326 11.930 1.00 96.31 199 GLU A CA 1
ATOM 1639 C C . GLU A 1 199 ? -22.072 6.271 10.679 1.00 96.31 199 GLU A C 1
ATOM 1641 O O . GLU A 1 199 ? -22.567 6.119 9.563 1.00 96.31 199 GLU A O 1
ATOM 1646 N N . TRP A 1 200 ? -20.753 6.246 10.864 1.00 96.12 200 TRP A N 1
ATOM 1647 C CA . TRP A 1 200 ? -19.799 6.120 9.763 1.00 96.12 200 TRP A CA 1
ATOM 1648 C C . TRP A 1 200 ? -19.908 4.795 9.013 1.00 96.12 200 TRP A C 1
ATOM 1650 O O . TRP A 1 200 ? -19.861 4.782 7.787 1.00 96.12 200 TRP A O 1
ATOM 1660 N N . ALA A 1 201 ? -20.075 3.679 9.721 1.00 97.44 201 ALA A N 1
ATOM 1661 C CA . ALA A 1 201 ? -20.170 2.373 9.085 1.00 97.44 201 ALA A CA 1
ATOM 1662 C C . ALA A 1 201 ? -21.490 2.200 8.322 1.00 97.44 201 ALA A C 1
ATOM 1664 O O . ALA A 1 201 ? -21.481 1.663 7.217 1.00 97.44 201 ALA A O 1
ATOM 1665 N N . GLN A 1 202 ? -22.622 2.610 8.910 1.00 97.06 202 GLN A N 1
ATOM 1666 C CA . GLN A 1 202 ? -23.966 2.275 8.422 1.00 97.06 202 GLN A CA 1
ATOM 1667 C C . GLN A 1 202 ? -24.630 3.384 7.614 1.00 97.06 202 GLN A C 1
ATOM 1669 O O . GLN A 1 202 ? -25.485 3.064 6.798 1.00 97.06 202 GLN A O 1
ATOM 1674 N N . ASN A 1 203 ? -24.315 4.657 7.854 1.00 94.75 203 ASN A N 1
ATOM 1675 C CA . ASN A 1 203 ? -25.075 5.784 7.302 1.00 94.75 203 ASN A CA 1
ATOM 1676 C C . ASN A 1 203 ? -24.277 6.657 6.335 1.00 94.75 203 ASN A C 1
ATOM 1678 O O . ASN A 1 203 ? -24.881 7.335 5.507 1.00 94.75 203 ASN A O 1
ATOM 1682 N N . HIS A 1 204 ? -22.950 6.599 6.380 1.00 95.44 204 HIS A N 1
ATOM 1683 C CA . HIS A 1 204 ? -22.106 7.291 5.417 1.00 95.44 204 HIS A CA 1
ATOM 1684 C C . HIS A 1 204 ? -21.970 6.483 4.116 1.00 95.44 204 HIS A C 1
ATOM 1686 O O . HIS A 1 204 ? -21.734 5.277 4.173 1.00 95.44 204 HIS A O 1
ATOM 1692 N N . ARG A 1 205 ? -22.026 7.125 2.935 1.00 94.38 205 ARG A N 1
ATOM 1693 C CA . ARG A 1 205 ? -21.939 6.419 1.632 1.00 94.38 205 ARG A CA 1
ATOM 1694 C C . ARG A 1 205 ? -20.646 5.635 1.424 1.00 94.38 205 ARG A C 1
ATOM 1696 O O . ARG A 1 205 ? -20.619 4.670 0.673 1.00 94.38 205 ARG A O 1
ATOM 1703 N N . ASN A 1 206 ? -19.574 6.055 2.086 1.00 94.12 206 ASN A N 1
ATOM 1704 C CA . ASN A 1 206 ? -18.282 5.363 2.083 1.00 94.12 206 ASN A CA 1
ATOM 1705 C C . ASN A 1 206 ? -18.123 4.313 3.207 1.00 94.12 206 ASN A C 1
ATOM 1707 O O . ASN A 1 206 ? -17.042 3.752 3.373 1.00 94.12 206 ASN A O 1
ATOM 1711 N N . GLY A 1 207 ? -19.166 4.083 4.008 1.00 96.50 207 GLY A N 1
ATOM 1712 C CA . GLY A 1 207 ? -19.200 3.063 5.049 1.00 96.50 207 GLY A CA 1
ATOM 1713 C C . GLY A 1 207 ? -19.481 1.676 4.474 1.00 96.50 207 GLY A C 1
ATOM 1714 O O . GLY A 1 207 ? -20.357 1.486 3.635 1.00 96.50 207 GLY A O 1
ATOM 1715 N N . THR A 1 208 ? -18.764 0.669 4.948 1.00 97.44 208 THR A N 1
ATOM 1716 C CA . THR A 1 208 ? -18.906 -0.713 4.465 1.00 97.44 208 THR A CA 1
ATOM 1717 C C . THR A 1 208 ? -20.263 -1.342 4.796 1.00 97.44 208 THR A C 1
ATOM 1719 O O . THR A 1 208 ? -20.841 -2.057 3.978 1.00 97.44 208 THR A O 1
ATOM 1722 N N . ALA A 1 209 ? -20.819 -1.061 5.979 1.00 98.00 209 ALA A N 1
ATOM 1723 C CA . ALA A 1 209 ? -22.134 -1.563 6.374 1.00 98.00 209 ALA A CA 1
ATOM 1724 C C . ALA A 1 209 ? -23.275 -0.815 5.658 1.00 98.00 209 ALA A C 1
ATOM 1726 O O . ALA A 1 209 ? -24.347 -1.388 5.443 1.00 98.00 209 ALA A O 1
ATOM 1727 N N . TYR A 1 210 ? -23.042 0.431 5.235 1.00 97.56 210 TYR A N 1
ATOM 1728 C CA . TYR A 1 210 ? -23.924 1.160 4.326 1.00 97.56 210 TYR A CA 1
ATOM 1729 C C . TYR A 1 210 ? -24.033 0.425 2.985 1.00 97.56 210 TYR A C 1
ATOM 1731 O O . TYR A 1 210 ? -25.145 0.179 2.525 1.00 97.56 210 TYR A O 1
ATOM 1739 N N . TRP A 1 211 ? -22.911 -0.020 2.403 1.00 97.69 211 TRP A N 1
ATOM 1740 C CA . TRP A 1 211 ? -22.910 -0.768 1.135 1.00 97.69 211 TRP A CA 1
ATOM 1741 C C . TRP A 1 211 ? -23.746 -2.046 1.198 1.00 97.69 211 TRP A C 1
ATOM 1743 O O . TRP A 1 211 ? -24.481 -2.364 0.262 1.00 97.69 211 TRP A O 1
ATOM 1753 N N . TYR A 1 212 ? -23.685 -2.759 2.323 1.00 98.12 212 TYR A N 1
ATOM 1754 C CA . TYR A 1 212 ? -24.539 -3.921 2.550 1.00 98.12 212 TYR A CA 1
ATOM 1755 C C . TYR A 1 212 ? -26.023 -3.528 2.594 1.00 98.12 212 TYR A C 1
ATOM 1757 O O . TYR A 1 212 ? -26.850 -4.137 1.908 1.00 98.12 212 TYR A O 1
ATOM 1765 N N . ARG A 1 213 ? -26.366 -2.486 3.366 1.00 97.19 213 ARG A N 1
ATOM 1766 C CA . ARG A 1 213 ? -27.753 -2.045 3.576 1.00 97.19 213 ARG A CA 1
ATOM 1767 C C . ARG A 1 213 ? -28.412 -1.515 2.305 1.00 97.19 213 ARG A C 1
ATOM 1769 O O . ARG A 1 213 ? -29.549 -1.884 2.021 1.00 97.19 213 ARG A O 1
ATOM 1776 N N . GLU A 1 214 ? -27.701 -0.682 1.555 1.00 96.81 214 GLU A N 1
ATOM 1777 C CA . GLU A 1 214 ? -28.203 -0.042 0.332 1.00 96.81 214 GLU A CA 1
ATOM 1778 C C . GLU A 1 214 ? -28.029 -0.912 -0.919 1.00 96.81 214 GLU A C 1
ATOM 1780 O O . GLU A 1 214 ? -28.322 -0.475 -2.029 1.00 96.81 214 GLU A O 1
ATOM 1785 N N . ARG A 1 215 ? -27.594 -2.165 -0.741 1.00 96.88 215 ARG A N 1
ATOM 1786 C CA . ARG A 1 215 ? -27.413 -3.145 -1.816 1.00 96.88 215 ARG A CA 1
ATOM 1787 C C . ARG A 1 215 ? -26.425 -2.691 -2.905 1.00 96.88 215 ARG A C 1
ATOM 1789 O O . ARG A 1 215 ? -26.678 -2.857 -4.094 1.00 96.88 215 ARG A O 1
ATOM 1796 N N . CYS A 1 216 ? -25.281 -2.139 -2.500 1.00 96.50 216 CYS A N 1
ATOM 1797 C CA . CYS A 1 216 ? -24.184 -1.789 -3.405 1.00 96.50 216 CYS A CA 1
ATOM 1798 C C . CYS A 1 216 ? -23.414 -3.055 -3.827 1.00 96.50 216 CYS A C 1
ATOM 1800 O O . CYS A 1 216 ? -22.376 -3.372 -3.245 1.00 96.50 216 CYS A O 1
ATOM 1802 N N . GLU A 1 217 ? -23.940 -3.786 -4.813 1.00 96.12 217 GLU A N 1
ATOM 1803 C CA . GLU A 1 217 ? -23.434 -5.104 -5.234 1.00 96.12 217 GLU A CA 1
ATOM 1804 C C . GLU A 1 217 ? -21.927 -5.096 -5.532 1.00 96.12 217 GLU A C 1
ATOM 1806 O O . GLU A 1 217 ? -21.195 -5.860 -4.907 1.00 96.12 217 GLU A O 1
ATOM 1811 N N . ASP A 1 218 ? -21.444 -4.176 -6.373 1.00 96.69 218 ASP A N 1
ATOM 1812 C CA . ASP A 1 218 ? -20.024 -4.102 -6.753 1.00 96.69 218 ASP A CA 1
ATOM 1813 C C . ASP A 1 218 ? -19.087 -3.841 -5.556 1.00 96.69 218 ASP A C 1
ATOM 1815 O O . ASP A 1 218 ? -17.951 -4.312 -5.506 1.00 96.69 218 ASP A O 1
ATOM 1819 N N . ARG A 1 219 ? -19.547 -3.091 -4.548 1.00 97.06 219 ARG A N 1
ATOM 1820 C CA . ARG A 1 219 ? -18.774 -2.865 -3.317 1.00 97.06 219 ARG A CA 1
ATOM 1821 C C . ARG A 1 219 ? -18.722 -4.136 -2.475 1.00 97.06 219 ARG A C 1
ATOM 1823 O O . ARG A 1 219 ? -17.672 -4.470 -1.929 1.00 97.06 219 ARG A O 1
ATOM 1830 N N . ILE A 1 220 ? -19.837 -4.859 -2.373 1.00 98.06 220 ILE A N 1
ATOM 1831 C CA . ILE A 1 220 ? -19.889 -6.126 -1.640 1.00 98.06 220 ILE A CA 1
ATOM 1832 C C . ILE A 1 220 ? -19.017 -7.179 -2.320 1.00 98.06 220 ILE 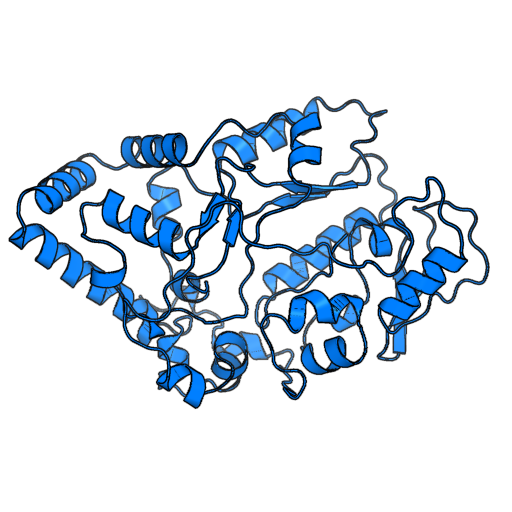A C 1
ATOM 1834 O O . ILE A 1 220 ? -18.216 -7.817 -1.637 1.00 98.06 220 ILE A O 1
ATOM 1838 N N . THR A 1 221 ? -19.073 -7.311 -3.644 1.00 97.50 221 THR A N 1
ATOM 1839 C CA . THR A 1 221 ? -18.205 -8.257 -4.353 1.00 97.50 221 THR A CA 1
ATOM 1840 C C . THR A 1 221 ? -16.734 -7.882 -4.210 1.00 97.50 221 THR A C 1
ATOM 1842 O O . THR A 1 221 ? -15.922 -8.736 -3.852 1.00 97.50 221 THR A O 1
ATOM 1845 N N . ALA A 1 222 ? -16.373 -6.604 -4.345 1.00 97.44 222 ALA A N 1
ATOM 1846 C CA . ALA A 1 222 ? -14.983 -6.178 -4.199 1.00 97.44 222 ALA A CA 1
ATOM 1847 C C . ALA A 1 222 ? -14.428 -6.401 -2.781 1.00 97.44 222 ALA A C 1
ATOM 1849 O O . ALA A 1 222 ? -13.343 -6.959 -2.640 1.00 97.44 222 ALA A O 1
ATOM 1850 N N . PHE A 1 223 ? -15.149 -6.009 -1.725 1.00 97.94 223 PHE A N 1
ATOM 1851 C CA . PHE A 1 223 ? -14.614 -5.970 -0.350 1.00 97.94 223 PHE A CA 1
ATOM 1852 C C . PHE A 1 223 ? -14.959 -7.189 0.517 1.00 97.94 223 PHE A C 1
ATOM 1854 O O . PHE A 1 223 ? -14.273 -7.440 1.513 1.00 97.94 223 PHE A O 1
ATOM 1861 N N . TYR A 1 224 ? -15.997 -7.943 0.147 1.00 98.06 224 TYR A N 1
ATOM 1862 C CA . TYR A 1 224 ? -16.562 -9.033 0.949 1.00 98.06 224 TYR A CA 1
ATOM 1863 C C . TYR A 1 224 ? -16.809 -10.326 0.177 1.00 98.06 224 TYR A C 1
ATOM 1865 O O . TYR A 1 224 ? -17.278 -11.273 0.795 1.00 98.06 224 TYR A O 1
ATOM 1873 N N . LYS A 1 225 ? -16.490 -10.388 -1.125 1.00 97.75 225 LYS A N 1
ATOM 1874 C CA . LYS A 1 225 ? -16.818 -11.493 -2.045 1.00 97.75 225 LYS A CA 1
ATOM 1875 C C . LYS A 1 225 ? -18.293 -11.577 -2.419 1.00 97.75 225 LYS A C 1
ATOM 1877 O O . LYS A 1 225 ? -18.614 -11.504 -3.600 1.00 97.75 225 LYS A O 1
ATOM 1882 N N . ASP A 1 226 ? -19.183 -11.692 -1.445 1.00 98.06 226 ASP A N 1
ATOM 1883 C CA . ASP A 1 226 ? -20.629 -11.748 -1.660 1.00 98.06 226 ASP A CA 1
ATOM 1884 C C . ASP A 1 226 ? -21.400 -11.446 -0.358 1.00 98.06 226 ASP A C 1
ATOM 1886 O O . ASP A 1 226 ? -20.824 -11.235 0.714 1.00 98.06 226 ASP A O 1
ATOM 1890 N N . TYR A 1 227 ? -22.733 -11.383 -0.456 1.00 98.50 227 TYR A N 1
ATOM 1891 C CA . TYR A 1 227 ? -23.606 -11.146 0.699 1.00 98.50 227 TYR A CA 1
ATOM 1892 C C . TYR A 1 227 ? -23.587 -12.303 1.706 1.00 98.50 227 TYR A C 1
ATOM 1894 O O . TYR A 1 227 ? -23.670 -12.049 2.904 1.00 98.50 227 TYR A O 1
ATOM 1902 N N . GLU A 1 228 ? -23.458 -13.551 1.246 1.00 98.38 228 GLU A N 1
ATOM 1903 C CA . GLU A 1 228 ? -23.410 -14.729 2.124 1.00 98.38 228 GLU A CA 1
ATOM 1904 C C . GLU A 1 228 ? -22.163 -14.686 3.015 1.00 98.38 228 GLU A C 1
ATOM 1906 O O . GLU A 1 228 ? -22.245 -14.863 4.231 1.00 98.38 228 GLU A O 1
ATOM 1911 N N . THR A 1 229 ? -21.020 -14.342 2.427 1.00 98.06 229 THR A N 1
ATOM 1912 C CA . THR A 1 229 ? -19.751 -14.145 3.120 1.00 98.06 229 THR A CA 1
ATOM 1913 C C . THR A 1 229 ? -19.872 -13.007 4.131 1.00 98.06 229 THR A C 1
ATOM 1915 O O . THR A 1 229 ? -19.503 -13.207 5.286 1.00 98.06 229 THR A O 1
ATOM 1918 N N . TYR A 1 230 ? -20.458 -11.859 3.759 1.00 98.44 230 TYR A N 1
ATOM 1919 C CA . TYR A 1 230 ? -20.720 -10.754 4.696 1.00 98.44 230 TYR A CA 1
ATOM 1920 C C . TYR A 1 230 ? -21.585 -11.183 5.895 1.00 98.44 230 TYR A C 1
ATOM 1922 O O . TYR A 1 230 ? -21.260 -10.879 7.044 1.00 98.44 230 TYR A O 1
ATOM 1930 N N . GLU A 1 231 ? -22.686 -11.894 5.646 1.00 98.38 231 GLU A N 1
ATOM 1931 C CA . GLU A 1 231 ? -23.617 -12.365 6.682 1.00 98.38 231 GLU A CA 1
ATOM 1932 C C . GLU A 1 231 ? -22.997 -13.452 7.575 1.00 98.38 231 GLU A C 1
ATOM 1934 O O . GLU A 1 231 ? -23.384 -13.592 8.737 1.00 98.38 231 GLU A O 1
ATOM 1939 N N . SER A 1 232 ? -22.016 -14.191 7.051 1.00 97.94 232 SER A N 1
ATOM 1940 C CA . SER A 1 232 ? -21.275 -15.222 7.783 1.00 97.94 232 SER A CA 1
ATOM 1941 C C . SER A 1 232 ? -20.186 -14.670 8.709 1.00 97.94 232 SER A C 1
ATOM 1943 O O . SER A 1 232 ? -19.666 -15.429 9.531 1.00 97.94 232 SER A O 1
ATOM 1945 N N . ILE A 1 233 ? -19.843 -13.374 8.609 1.00 97.88 233 ILE A N 1
ATOM 1946 C CA . ILE A 1 233 ? -18.792 -12.762 9.432 1.00 97.88 233 ILE A CA 1
ATOM 1947 C C . ILE A 1 233 ? -19.149 -12.937 10.914 1.00 97.88 233 ILE A C 1
ATOM 1949 O O . ILE A 1 233 ? -20.184 -12.429 11.364 1.00 97.88 233 ILE A O 1
ATOM 1953 N N . PRO A 1 234 ? -18.303 -13.622 11.702 1.00 97.00 234 PRO A N 1
ATOM 1954 C CA . PRO A 1 234 ? -18.612 -13.870 13.095 1.00 97.00 234 PRO A CA 1
ATOM 1955 C C . PRO A 1 234 ? -18.474 -12.591 13.928 1.00 97.00 234 PRO A C 1
ATOM 1957 O O . PRO A 1 234 ? -17.892 -11.591 13.508 1.00 97.00 234 PRO A O 1
ATOM 1960 N N . GLY A 1 235 ? -18.998 -12.628 15.154 1.00 97.06 235 GLY A N 1
ATOM 1961 C CA . GLY A 1 235 ? -18.695 -11.602 16.150 1.00 97.06 235 GLY A CA 1
ATOM 1962 C C . GLY A 1 235 ? -17.229 -11.644 16.602 1.00 97.06 235 GLY A C 1
ATOM 1963 O O . GLY A 1 235 ? -16.467 -12.540 16.240 1.00 97.06 235 GLY A O 1
ATOM 1964 N N . TRP A 1 236 ? -16.841 -10.682 17.439 1.00 97.38 236 TRP A N 1
ATOM 1965 C CA . TRP A 1 236 ? -15.505 -10.643 18.038 1.00 97.38 236 TRP A CA 1
ATOM 1966 C C . TRP A 1 236 ? -15.172 -11.906 18.845 1.00 97.38 236 TRP A C 1
ATOM 1968 O O . TRP A 1 236 ? -16.052 -12.551 19.420 1.00 97.38 236 TRP A O 1
ATOM 1978 N N . GLY A 1 237 ? -13.881 -12.239 18.905 1.00 95.31 237 GLY A N 1
ATOM 1979 C CA . GLY A 1 237 ? -13.363 -13.409 19.621 1.00 95.31 237 GLY A CA 1
ATOM 1980 C C . GLY A 1 237 ? -13.386 -14.721 18.827 1.00 95.31 237 GLY A C 1
ATOM 1981 O O . GLY A 1 237 ? -12.961 -15.747 19.357 1.00 95.31 237 GLY A O 1
ATOM 1982 N N . ILE A 1 238 ? -13.844 -14.698 17.573 1.00 95.19 238 ILE A N 1
ATOM 1983 C CA . ILE A 1 238 ? -13.843 -15.832 16.638 1.00 95.19 238 ILE A CA 1
ATOM 1984 C C . ILE A 1 238 ? -13.038 -15.422 15.401 1.00 95.19 238 ILE A C 1
ATOM 1986 O O . ILE A 1 238 ? -13.176 -14.291 14.940 1.00 95.19 238 ILE A O 1
ATOM 1990 N N . ASP A 1 239 ? -12.190 -16.324 14.896 1.00 91.25 239 ASP A N 1
ATOM 1991 C CA . ASP A 1 239 ? -11.341 -16.108 13.711 1.00 91.25 239 ASP A CA 1
ATOM 1992 C C . ASP A 1 239 ? -10.571 -14.776 13.761 1.00 91.25 239 ASP A C 1
ATOM 1994 O O . ASP A 1 239 ? -10.528 -13.987 12.815 1.00 91.25 239 ASP A O 1
ATOM 1998 N N . MET A 1 240 ? -9.994 -14.504 14.936 1.00 94.56 240 MET A N 1
ATOM 1999 C CA . MET A 1 240 ? -9.218 -13.295 15.189 1.00 94.56 240 MET A CA 1
ATOM 2000 C C . MET A 1 240 ? -7.853 -13.361 14.488 1.00 94.56 240 MET A C 1
ATOM 2002 O O . MET A 1 240 ? -7.282 -14.449 14.367 1.00 94.56 240 MET A O 1
ATOM 2006 N N . PRO A 1 241 ? -7.290 -12.211 14.076 1.00 90.69 241 PRO A N 1
ATOM 2007 C CA . PRO A 1 241 ? -5.976 -12.147 13.450 1.00 90.69 241 PRO A CA 1
ATOM 2008 C C . PRO A 1 241 ? -4.878 -12.805 14.277 1.00 90.69 241 PRO A C 1
ATOM 2010 O O . PRO A 1 241 ? -4.849 -12.692 15.505 1.00 90.69 241 PRO A O 1
ATOM 2013 N N . GLN A 1 242 ? -3.912 -13.411 13.588 1.00 90.19 242 GLN A N 1
ATOM 2014 C CA . GLN A 1 242 ? -2.644 -13.751 14.220 1.00 90.19 242 GLN A CA 1
ATOM 2015 C C . GLN A 1 242 ? -1.886 -12.472 14.589 1.00 90.19 242 GLN A C 1
ATOM 2017 O O . GLN A 1 242 ? -1.907 -11.494 13.848 1.00 90.19 242 GLN A O 1
ATOM 2022 N N . LEU A 1 243 ? -1.212 -12.482 15.736 1.00 87.50 243 LEU A N 1
ATOM 2023 C CA . LEU A 1 243 ? -0.405 -11.354 16.215 1.00 87.50 243 LEU A CA 1
ATOM 2024 C C . LEU A 1 243 ? 1.096 -11.653 16.130 1.00 87.50 243 LEU A C 1
ATOM 2026 O O . LEU A 1 243 ? 1.890 -11.006 16.808 1.00 87.50 243 LEU A O 1
ATOM 2030 N N . ASP A 1 244 ? 1.474 -12.663 15.343 1.00 83.00 244 ASP A N 1
ATOM 2031 C CA . ASP A 1 244 ? 2.873 -13.000 15.114 1.00 83.00 244 ASP A CA 1
ATOM 2032 C C . ASP A 1 244 ? 3.561 -11.844 14.361 1.00 83.00 244 ASP A C 1
ATOM 2034 O O . ASP A 1 244 ? 3.090 -11.452 13.286 1.00 83.00 244 ASP A O 1
ATOM 2038 N N . PRO A 1 245 ? 4.641 -11.253 14.906 1.00 75.31 245 PRO A N 1
ATOM 2039 C CA . PRO A 1 245 ? 5.412 -10.240 14.192 1.00 75.31 245 PRO A CA 1
ATOM 2040 C C . PRO A 1 245 ? 6.163 -10.801 12.973 1.00 75.31 245 PRO A C 1
ATOM 2042 O O . PRO A 1 245 ? 6.553 -10.020 12.102 1.00 75.31 245 PRO A O 1
ATOM 2045 N N . GLU A 1 246 ? 6.353 -12.121 12.883 1.00 83.62 246 GLU A N 1
ATOM 2046 C CA . GLU A 1 246 ? 7.041 -12.806 11.783 1.00 83.62 246 GLU A CA 1
ATOM 2047 C C . GLU A 1 246 ? 6.167 -13.927 11.192 1.00 83.62 246 GLU A C 1
ATOM 2049 O O . GLU A 1 246 ? 6.503 -15.108 11.299 1.00 83.62 246 GLU A O 1
ATOM 2054 N N . PRO A 1 247 ? 5.040 -13.577 10.545 1.00 89.06 247 PRO A N 1
ATOM 2055 C CA . PRO A 1 247 ? 4.168 -14.569 9.937 1.00 89.06 247 PRO A CA 1
ATOM 2056 C C . PRO A 1 247 ? 4.899 -15.338 8.832 1.00 89.06 247 PRO A C 1
ATOM 2058 O O . PRO A 1 247 ? 5.854 -14.847 8.218 1.00 89.06 247 PRO A O 1
ATOM 2061 N N . GLU A 1 248 ? 4.399 -16.534 8.517 1.00 90.50 248 GLU A N 1
ATOM 2062 C CA . GLU A 1 248 ? 4.858 -17.259 7.335 1.00 90.50 248 GLU A CA 1
ATOM 2063 C C . GLU A 1 248 ? 4.692 -16.395 6.081 1.00 90.50 248 GLU A C 1
ATOM 2065 O O . GLU A 1 248 ? 3.634 -15.816 5.820 1.00 90.50 248 GLU A O 1
ATOM 2070 N N . TRP A 1 249 ? 5.751 -16.333 5.282 1.00 91.44 249 TRP A N 1
ATOM 2071 C CA . TRP A 1 249 ? 5.784 -15.560 4.054 1.00 91.44 249 TRP A CA 1
ATOM 2072 C C . TRP A 1 249 ? 6.370 -16.391 2.919 1.00 91.44 249 TRP A C 1
ATOM 2074 O O . TRP A 1 249 ? 7.055 -17.398 3.118 1.00 91.44 249 TRP A O 1
ATOM 2084 N N . ARG A 1 250 ? 6.093 -15.951 1.695 1.00 92.88 250 ARG A N 1
ATOM 2085 C CA . ARG A 1 250 ? 6.686 -16.505 0.482 1.00 92.88 250 ARG A CA 1
ATOM 2086 C C . ARG A 1 250 ? 7.219 -15.368 -0.366 1.00 92.88 250 ARG A C 1
ATOM 2088 O O . ARG A 1 250 ? 6.546 -14.350 -0.525 1.00 92.88 250 ARG A O 1
ATOM 2095 N N . ARG A 1 251 ? 8.395 -15.565 -0.946 1.00 94.50 251 ARG A N 1
ATOM 2096 C CA . ARG A 1 251 ? 8.911 -14.654 -1.961 1.00 94.50 251 ARG A CA 1
ATOM 2097 C C . ARG A 1 251 ? 8.133 -14.838 -3.261 1.00 94.50 251 ARG A C 1
ATOM 2099 O O . ARG A 1 251 ? 7.829 -15.972 -3.636 1.00 94.50 251 ARG A O 1
ATOM 2106 N N . LEU A 1 252 ? 7.804 -13.737 -3.930 1.00 96.25 252 LEU A N 1
ATOM 2107 C CA . LEU A 1 252 ? 7.128 -13.777 -5.225 1.00 96.25 252 LEU A CA 1
ATOM 2108 C C . LEU A 1 252 ? 8.103 -14.187 -6.335 1.00 96.25 252 LEU A C 1
ATOM 2110 O O . LEU A 1 252 ? 9.252 -13.750 -6.361 1.00 96.25 252 LEU A O 1
ATOM 2114 N N . ASP A 1 253 ? 7.625 -15.001 -7.273 1.00 97.38 253 ASP A N 1
ATOM 2115 C CA . ASP A 1 253 ? 8.325 -15.279 -8.524 1.00 97.38 253 ASP A CA 1
ATOM 2116 C C . ASP A 1 253 ? 8.120 -14.098 -9.481 1.00 97.38 253 ASP A C 1
ATOM 2118 O O . ASP A 1 253 ? 6.998 -13.632 -9.699 1.00 97.38 253 ASP A O 1
ATOM 2122 N N . HIS A 1 254 ? 9.201 -13.597 -10.068 1.00 96.94 254 HIS A N 1
ATOM 2123 C CA . HIS A 1 254 ? 9.159 -12.489 -11.016 1.00 96.94 254 HIS A CA 1
ATOM 2124 C C . HIS A 1 254 ? 9.228 -12.930 -12.487 1.00 96.94 254 HIS A C 1
ATOM 2126 O O . HIS A 1 254 ? 9.092 -12.086 -13.387 1.00 96.94 254 HIS A O 1
ATOM 2132 N N . GLY A 1 255 ? 9.393 -14.230 -12.746 1.00 97.06 255 GLY A N 1
ATOM 2133 C CA . GLY A 1 255 ? 9.440 -14.839 -14.074 1.00 97.06 255 GLY A CA 1
ATOM 2134 C C . GLY A 1 255 ? 10.796 -14.753 -14.776 1.00 97.06 255 GLY A C 1
ATOM 2135 O O . GLY A 1 255 ? 10.848 -14.928 -15.993 1.00 97.06 255 GLY A O 1
ATOM 2136 N N . TYR A 1 256 ? 11.866 -14.439 -14.044 1.00 96.19 256 TYR A N 1
ATOM 2137 C CA . TYR A 1 256 ? 13.247 -14.386 -14.535 1.00 96.19 256 TYR A CA 1
ATOM 2138 C C . TYR A 1 256 ? 14.235 -14.658 -13.391 1.00 96.19 256 TYR A C 1
ATOM 2140 O O . TYR A 1 256 ? 13.866 -14.571 -12.221 1.00 96.19 256 TYR A O 1
ATOM 2148 N N . ASP A 1 257 ? 15.483 -14.994 -13.726 1.00 94.81 257 ASP A N 1
ATOM 2149 C CA . ASP A 1 257 ? 16.524 -15.263 -12.731 1.00 94.81 257 ASP A CA 1
ATOM 2150 C C . ASP A 1 257 ? 17.052 -13.955 -12.127 1.00 94.81 257 ASP A C 1
ATOM 2152 O O . ASP A 1 257 ? 17.827 -13.220 -12.741 1.00 94.81 257 ASP A O 1
ATOM 2156 N N . GLU A 1 258 ? 16.616 -13.658 -10.905 1.00 93.31 258 GLU A N 1
ATOM 2157 C CA . GLU A 1 258 ? 17.025 -12.459 -10.172 1.00 93.31 258 GLU A CA 1
ATOM 2158 C C . GLU A 1 258 ? 18.451 -12.545 -9.604 1.00 93.31 258 GLU A C 1
ATOM 2160 O O . GLU A 1 258 ? 18.957 -11.535 -9.118 1.00 93.31 258 GLU A O 1
ATOM 2165 N N . SER A 1 259 ? 19.104 -13.714 -9.666 1.00 94.38 259 SER A N 1
ATOM 2166 C CA . SER A 1 259 ? 20.485 -13.902 -9.196 1.00 94.38 259 SER A CA 1
ATOM 2167 C C . SER A 1 259 ? 21.546 -13.537 -10.238 1.00 94.38 259 SER A C 1
ATOM 2169 O O . SER A 1 259 ? 22.719 -13.374 -9.897 1.00 94.38 259 SER A O 1
ATOM 2171 N N . LYS A 1 260 ? 21.150 -13.382 -11.506 1.00 94.75 260 LYS A N 1
ATOM 2172 C CA . LYS A 1 260 ? 22.041 -12.963 -12.589 1.00 94.75 260 LYS A CA 1
ATOM 2173 C C . LYS A 1 260 ? 22.529 -11.526 -12.387 1.00 94.75 260 LYS A C 1
ATOM 2175 O O . LYS A 1 260 ? 21.729 -10.601 -12.262 1.00 94.75 260 LYS A O 1
ATOM 2180 N N . GLU A 1 261 ? 23.843 -11.326 -12.488 1.00 90.00 261 GLU A N 1
ATOM 2181 C CA . GLU A 1 261 ? 24.451 -9.985 -12.512 1.00 90.00 261 GLU A CA 1
ATOM 2182 C C . GLU A 1 261 ? 24.061 -9.191 -13.767 1.00 90.00 261 GLU A C 1
ATOM 2184 O O . GLU A 1 261 ? 23.873 -7.977 -13.712 1.00 90.00 261 GLU A O 1
ATOM 2189 N N . GLN A 1 262 ? 23.933 -9.878 -14.906 1.00 92.31 262 GLN A N 1
ATOM 2190 C CA . GLN A 1 262 ? 23.519 -9.296 -16.179 1.00 92.31 262 GLN A CA 1
ATOM 2191 C C . GLN A 1 262 ? 22.392 -10.126 -16.778 1.00 92.31 262 GLN A C 1
ATOM 2193 O O . GLN A 1 262 ? 22.522 -11.339 -16.951 1.00 92.31 262 GLN A O 1
ATOM 2198 N N . LEU A 1 263 ? 21.290 -9.451 -17.089 1.00 96.50 263 LEU A N 1
ATOM 2199 C CA . LEU A 1 263 ? 20.160 -10.052 -17.780 1.00 96.50 263 LEU A CA 1
ATOM 2200 C C . LEU A 1 263 ? 20.400 -10.044 -19.288 1.00 96.50 263 LEU A C 1
ATOM 2202 O O . LEU A 1 263 ? 21.083 -9.171 -19.825 1.00 96.50 263 LEU A O 1
ATOM 2206 N N . ASP A 1 264 ? 19.780 -10.994 -19.971 1.00 95.88 264 ASP A N 1
ATOM 2207 C CA . ASP A 1 264 ? 19.752 -11.086 -21.423 1.00 95.88 264 ASP A CA 1
ATOM 2208 C C . ASP A 1 264 ? 18.316 -10.952 -21.966 1.00 95.88 264 ASP A C 1
ATOM 2210 O O . ASP A 1 264 ? 17.337 -10.794 -21.232 1.00 95.88 264 ASP A O 1
ATOM 2214 N N . LEU A 1 265 ? 18.177 -10.965 -23.294 1.00 96.81 265 LEU A N 1
ATOM 2215 C CA . LEU A 1 265 ? 16.872 -10.841 -23.943 1.00 96.81 265 LEU A CA 1
ATOM 2216 C C . LEU A 1 265 ? 15.924 -12.005 -23.591 1.00 96.81 265 LEU A C 1
ATOM 2218 O O . LEU A 1 265 ? 14.706 -11.809 -23.563 1.00 96.81 265 LEU A O 1
ATOM 2222 N N . GLU A 1 266 ? 16.449 -13.199 -23.308 1.00 97.06 266 GLU A N 1
ATOM 2223 C CA . GLU A 1 266 ? 15.620 -14.347 -22.940 1.00 97.06 266 GLU A CA 1
ATOM 2224 C C . GLU A 1 266 ? 15.018 -14.168 -21.544 1.00 97.06 266 GLU A C 1
ATOM 2226 O O . GLU A 1 266 ? 13.856 -14.526 -21.348 1.00 97.06 266 GLU A O 1
ATOM 2231 N N . ASP A 1 267 ? 15.728 -13.521 -20.615 1.00 97.94 267 ASP A N 1
ATOM 2232 C CA . ASP A 1 267 ? 15.165 -13.127 -19.318 1.00 97.94 267 ASP A CA 1
ATOM 2233 C C . ASP A 1 267 ? 13.975 -12.164 -19.501 1.00 97.94 267 ASP A C 1
ATOM 2235 O O . ASP A 1 267 ? 12.921 -12.337 -18.879 1.00 97.94 267 ASP A O 1
ATOM 2239 N N . LEU A 1 268 ? 14.084 -11.191 -20.421 1.00 98.25 268 LEU A N 1
ATOM 2240 C CA . LEU A 1 268 ? 12.977 -10.278 -20.746 1.00 98.25 268 LEU A CA 1
ATOM 2241 C C . LEU A 1 268 ? 11.786 -11.020 -21.368 1.00 98.25 268 LEU A C 1
ATOM 2243 O O . LEU A 1 268 ? 10.625 -10.744 -21.040 1.00 98.25 268 LEU A O 1
ATOM 2247 N N . HIS A 1 269 ? 12.052 -11.967 -22.272 1.00 98.25 269 HIS A N 1
ATOM 2248 C CA . HIS A 1 269 ? 11.013 -12.812 -22.851 1.00 98.25 269 HIS A CA 1
ATOM 2249 C C . HIS A 1 269 ? 10.358 -13.710 -21.792 1.00 98.25 269 HIS A C 1
ATOM 2251 O O . HIS A 1 269 ? 9.130 -13.830 -21.792 1.00 98.25 269 HIS A O 1
ATOM 2257 N N . GLY A 1 270 ? 11.135 -14.293 -20.878 1.00 98.19 270 GLY A N 1
ATOM 2258 C CA . GLY A 1 270 ? 10.661 -15.090 -19.745 1.00 98.19 270 GLY A CA 1
ATOM 2259 C C . GLY A 1 270 ? 9.718 -14.300 -18.847 1.00 98.19 270 GLY A C 1
ATOM 2260 O O . GLY A 1 270 ? 8.555 -14.683 -18.687 1.00 98.19 270 GLY A O 1
ATOM 2261 N N . ALA A 1 271 ? 10.165 -13.134 -18.385 1.00 98.31 271 ALA A N 1
ATOM 2262 C CA . ALA A 1 271 ? 9.383 -12.258 -17.524 1.00 98.31 271 ALA A CA 1
ATOM 2263 C C . ALA A 1 271 ? 8.083 -11.784 -18.190 1.00 98.31 271 ALA A C 1
ATOM 2265 O O . ALA A 1 271 ? 7.037 -11.703 -17.536 1.00 98.31 271 ALA A O 1
ATOM 2266 N N . ALA A 1 272 ? 8.122 -11.493 -19.495 1.00 98.56 272 ALA A N 1
ATOM 2267 C CA . ALA A 1 272 ? 6.936 -11.123 -20.257 1.00 98.56 272 ALA A CA 1
ATOM 2268 C C . ALA A 1 272 ? 5.943 -12.283 -20.395 1.00 98.56 272 ALA A C 1
ATOM 2270 O O . ALA A 1 272 ? 4.742 -12.076 -20.203 1.00 98.56 272 ALA A O 1
ATOM 2271 N N . ARG A 1 273 ? 6.431 -13.498 -20.692 1.00 98.56 273 ARG A N 1
ATOM 2272 C CA . ARG A 1 273 ? 5.601 -14.714 -20.774 1.00 98.56 273 ARG A CA 1
ATOM 2273 C C . ARG A 1 273 ? 4.950 -15.024 -19.430 1.00 98.56 273 ARG A C 1
ATOM 2275 O O . ARG A 1 273 ? 3.757 -15.313 -19.398 1.00 98.56 273 ARG A O 1
ATOM 2282 N N . PHE A 1 274 ? 5.692 -14.890 -18.332 1.00 98.62 274 PHE A N 1
ATOM 2283 C CA . PHE A 1 274 ? 5.169 -15.076 -16.976 1.00 98.62 274 PHE A CA 1
ATOM 2284 C C . PHE A 1 274 ? 4.114 -14.025 -16.589 1.00 98.62 274 PHE A C 1
ATOM 2286 O O . PHE A 1 274 ? 3.235 -14.284 -15.773 1.00 98.62 274 PHE A O 1
ATOM 2293 N N . ARG A 1 275 ? 4.128 -12.857 -17.243 1.00 98.38 275 ARG A N 1
ATOM 2294 C CA . ARG A 1 275 ? 3.079 -11.828 -17.143 1.00 98.38 275 ARG A CA 1
ATOM 2295 C C . ARG A 1 275 ? 1.913 -12.029 -18.125 1.00 98.38 275 ARG A C 1
ATOM 2297 O O . ARG A 1 275 ? 1.111 -11.117 -18.348 1.00 98.38 275 ARG A O 1
ATOM 2304 N N . GLY A 1 276 ? 1.845 -13.194 -18.773 1.00 98.19 276 GLY A N 1
ATOM 2305 C CA . GLY A 1 276 ? 0.832 -13.530 -19.777 1.00 98.19 276 GLY A CA 1
ATOM 2306 C C . GLY A 1 276 ? 1.013 -12.851 -21.134 1.00 98.19 276 GLY A C 1
ATOM 2307 O O . GLY A 1 276 ? 0.151 -12.962 -22.005 1.00 98.19 276 GLY A O 1
ATOM 2308 N N . GLY A 1 277 ? 2.099 -12.105 -21.320 1.00 98.31 277 GLY A N 1
ATOM 2309 C CA . GLY A 1 277 ? 2.347 -11.301 -22.507 1.00 98.31 277 GLY A CA 1
ATOM 2310 C C . GLY A 1 277 ? 3.646 -11.662 -23.217 1.00 98.31 277 GLY A C 1
ATOM 2311 O O . GLY A 1 277 ? 4.110 -12.802 -23.177 1.00 98.31 277 GLY A O 1
ATOM 2312 N N . ARG A 1 278 ? 4.200 -10.698 -23.958 1.00 98.50 278 ARG A N 1
ATOM 2313 C CA . ARG A 1 278 ? 5.400 -10.872 -24.791 1.00 98.50 278 ARG A CA 1
ATOM 2314 C C . ARG A 1 278 ? 6.222 -9.587 -24.833 1.00 98.50 278 ARG A C 1
ATOM 2316 O O . ARG A 1 278 ? 5.659 -8.510 -25.012 1.00 98.50 278 ARG A O 1
ATOM 2323 N N . CYS A 1 279 ? 7.542 -9.714 -24.735 1.00 98.38 279 CYS A N 1
ATOM 2324 C CA . CYS A 1 279 ? 8.461 -8.700 -25.245 1.00 98.38 279 CYS A CA 1
ATOM 2325 C C . CYS A 1 279 ? 8.510 -8.857 -26.773 1.00 98.38 279 CYS A C 1
ATOM 2327 O O . CYS A 1 279 ? 8.679 -9.973 -27.269 1.00 98.38 279 CYS A O 1
ATOM 2329 N N . LEU A 1 280 ? 8.263 -7.771 -27.503 1.00 97.94 280 LEU A N 1
ATOM 2330 C CA . LEU A 1 280 ? 8.191 -7.741 -28.968 1.00 97.94 280 LEU A CA 1
ATOM 2331 C C . LEU A 1 280 ? 9.541 -7.402 -29.613 1.00 97.94 280 LEU A C 1
ATOM 2333 O O . LEU A 1 280 ? 9.698 -7.583 -30.819 1.00 97.94 280 LEU A O 1
ATOM 2337 N N . SER A 1 281 ? 10.500 -6.906 -28.830 1.00 94.06 281 SER A N 1
ATOM 2338 C CA . SER A 1 281 ? 11.849 -6.610 -29.304 1.00 94.06 281 SER A CA 1
ATOM 2339 C C . SER A 1 281 ? 12.615 -7.900 -29.611 1.00 94.06 281 SER A C 1
ATOM 2341 O O . SER A 1 281 ? 12.576 -8.847 -28.832 1.00 94.06 281 SER A O 1
ATOM 2343 N N . SER A 1 282 ? 13.328 -7.929 -30.740 1.00 93.88 282 SER A N 1
ATOM 2344 C CA . SER A 1 282 ? 14.158 -9.068 -31.169 1.00 93.88 282 SER A CA 1
ATOM 2345 C C . SER A 1 282 ? 15.637 -8.932 -30.793 1.00 93.88 282 SER A C 1
ATOM 2347 O O . SER A 1 282 ? 16.424 -9.836 -31.058 1.00 93.88 282 SER A O 1
ATOM 2349 N N . ALA A 1 283 ? 16.026 -7.779 -30.253 1.00 94.12 283 ALA A N 1
ATOM 2350 C CA . ALA A 1 283 ? 17.371 -7.475 -29.792 1.00 94.12 283 ALA A CA 1
ATOM 2351 C C . ALA A 1 283 ? 17.285 -6.506 -28.609 1.00 94.12 283 ALA A C 1
ATOM 2353 O O . ALA A 1 283 ? 16.390 -5.659 -28.558 1.00 94.12 283 ALA A O 1
ATOM 2354 N N . TRP A 1 284 ? 18.224 -6.644 -27.683 1.00 97.06 284 TRP A N 1
ATOM 2355 C CA . TRP A 1 284 ? 18.439 -5.752 -26.552 1.00 97.06 284 TRP A CA 1
ATOM 2356 C C . TRP A 1 284 ? 19.929 -5.786 -26.212 1.00 97.06 284 TRP A C 1
ATOM 2358 O O . TRP A 1 284 ? 20.557 -6.840 -26.297 1.00 97.06 284 TRP A O 1
ATOM 2368 N N . ASP A 1 285 ? 20.498 -4.630 -25.900 1.00 94.62 285 ASP A N 1
ATOM 2369 C CA . ASP A 1 285 ? 21.928 -4.420 -25.654 1.00 94.62 285 ASP A CA 1
ATOM 2370 C C . ASP A 1 285 ? 22.320 -4.549 -24.173 1.00 94.62 285 ASP A C 1
ATOM 2372 O O . ASP A 1 285 ? 23.485 -4.361 -23.830 1.00 94.62 285 ASP A O 1
ATOM 2376 N N . GLY A 1 286 ? 21.362 -4.882 -23.305 1.00 96.00 286 GLY A N 1
ATOM 2377 C CA . GLY A 1 286 ? 21.557 -4.956 -21.858 1.00 96.00 286 GLY A CA 1
ATOM 2378 C C . GLY A 1 286 ? 21.276 -3.639 -21.127 1.00 96.00 286 GLY A C 1
ATOM 2379 O O . GLY A 1 286 ? 21.297 -3.618 -19.896 1.00 96.00 286 GLY A O 1
ATOM 2380 N N . ASP A 1 287 ? 20.966 -2.542 -21.833 1.00 96.44 287 ASP A N 1
ATOM 2381 C CA . ASP A 1 287 ? 20.622 -1.277 -21.182 1.00 96.44 287 ASP A CA 1
ATOM 2382 C C . ASP A 1 287 ? 19.213 -1.337 -20.577 1.00 96.44 287 ASP A C 1
ATOM 2384 O O . ASP A 1 287 ? 18.196 -1.305 -21.283 1.00 96.44 287 ASP A O 1
ATOM 2388 N N . MET A 1 288 ? 19.152 -1.371 -19.245 1.00 96.50 288 MET A N 1
ATOM 2389 C CA . MET A 1 288 ? 17.912 -1.373 -18.465 1.00 96.50 288 MET A CA 1
ATOM 2390 C C . MET A 1 288 ? 17.048 -0.118 -18.672 1.00 96.50 288 MET A C 1
ATOM 2392 O O . MET A 1 288 ? 15.870 -0.134 -18.298 1.00 96.50 288 MET A O 1
ATOM 2396 N N . PHE A 1 289 ? 17.604 0.942 -19.267 1.00 96.94 289 PHE A N 1
ATOM 2397 C CA . PHE A 1 289 ? 16.933 2.212 -19.553 1.00 96.94 289 PHE A CA 1
ATOM 2398 C C . PHE A 1 289 ? 16.626 2.431 -21.042 1.00 96.94 289 PHE A C 1
ATOM 2400 O O . PHE A 1 289 ? 16.031 3.453 -21.399 1.00 96.94 289 PHE A O 1
ATOM 2407 N N . SER A 1 290 ? 16.935 1.458 -21.902 1.00 96.00 290 SER A N 1
ATOM 2408 C CA . SER A 1 290 ? 16.486 1.459 -23.296 1.00 96.00 290 SER A CA 1
ATOM 2409 C C . SER A 1 290 ? 14.975 1.212 -23.394 1.00 96.00 290 SER A C 1
ATOM 2411 O O . SER A 1 290 ? 14.372 0.523 -22.571 1.00 96.00 290 SER A O 1
ATOM 2413 N N . THR A 1 291 ? 14.329 1.791 -24.407 1.00 97.25 291 THR A N 1
ATOM 2414 C CA . THR A 1 291 ? 12.885 1.607 -24.625 1.00 97.25 291 THR A CA 1
ATOM 2415 C C . THR A 1 291 ? 12.627 0.351 -25.449 1.00 97.25 291 THR A C 1
ATOM 2417 O O . THR A 1 291 ? 13.097 0.250 -26.581 1.00 97.25 291 THR A O 1
ATOM 2420 N N . LEU A 1 292 ? 11.821 -0.573 -24.920 1.00 98.31 292 LEU A N 1
ATOM 2421 C CA . LEU A 1 292 ? 11.403 -1.790 -25.620 1.00 98.31 292 LEU A CA 1
ATOM 2422 C C . LEU A 1 292 ? 9.886 -1.828 -25.823 1.00 98.31 292 LEU A C 1
ATOM 2424 O O . LEU A 1 292 ? 9.129 -1.158 -25.116 1.00 98.31 292 LEU A O 1
ATOM 2428 N N . ALA A 1 293 ? 9.446 -2.626 -26.797 1.00 98.38 293 ALA A N 1
ATOM 2429 C CA . ALA A 1 293 ? 8.035 -2.843 -27.088 1.00 98.38 293 ALA A CA 1
ATOM 2430 C C . ALA A 1 293 ? 7.530 -4.124 -26.412 1.00 98.38 293 ALA A C 1
ATOM 2432 O O . ALA A 1 293 ? 8.162 -5.178 -26.486 1.00 98.38 293 ALA A O 1
ATOM 2433 N N . TRP A 1 294 ? 6.354 -4.045 -25.798 1.00 98.69 294 TRP A N 1
ATOM 2434 C CA . TRP A 1 294 ? 5.728 -5.118 -25.031 1.00 98.69 294 TRP A CA 1
ATOM 2435 C C . TRP A 1 294 ? 4.269 -5.287 -25.449 1.00 98.69 294 TRP A C 1
ATOM 2437 O O . TRP A 1 294 ? 3.642 -4.376 -25.993 1.00 98.69 294 TRP A O 1
ATOM 2447 N N . LYS A 1 295 ? 3.708 -6.462 -25.172 1.00 98.75 295 LYS A N 1
ATOM 2448 C CA . LYS A 1 295 ? 2.293 -6.771 -25.383 1.00 98.75 295 LYS A CA 1
ATOM 2449 C C . LYS A 1 295 ? 1.748 -7.562 -24.205 1.00 98.75 295 LYS A C 1
ATOM 2451 O O . LYS A 1 295 ? 2.343 -8.575 -23.848 1.00 98.75 295 LYS A O 1
ATOM 2456 N N . CYS A 1 296 ? 0.626 -7.146 -23.621 1.00 98.62 296 CYS A N 1
ATOM 2457 C CA . CYS A 1 296 ? -0.004 -7.886 -22.521 1.00 98.62 296 CYS A CA 1
ATOM 2458 C C . CYS A 1 296 ? -0.897 -9.040 -23.021 1.00 98.62 296 CYS A C 1
ATOM 2460 O O . CYS A 1 296 ? -1.150 -9.182 -24.221 1.00 98.62 296 CYS A O 1
ATOM 2462 N N . ALA A 1 297 ? -1.430 -9.836 -22.087 1.00 97.88 297 ALA A N 1
ATOM 2463 C CA . ALA A 1 297 ? -2.325 -10.964 -22.367 1.00 97.88 297 ALA A CA 1
ATOM 2464 C C . ALA A 1 297 ? -3.645 -10.588 -23.073 1.00 97.88 297 ALA A C 1
ATOM 2466 O O . ALA A 1 297 ? -4.306 -11.447 -23.659 1.00 97.88 297 ALA A O 1
ATOM 2467 N N . PHE A 1 298 ? -4.033 -9.313 -23.019 1.00 98.19 298 PHE A N 1
ATOM 2468 C CA . PHE A 1 298 ? -5.258 -8.779 -23.627 1.00 98.19 298 PHE A CA 1
ATOM 2469 C C . PHE A 1 298 ? -5.013 -8.113 -24.981 1.00 98.19 298 PHE A C 1
ATOM 2471 O O . PHE A 1 298 ? -5.948 -7.698 -25.652 1.00 98.19 298 PHE A O 1
ATOM 2478 N N . GLY A 1 299 ? -3.758 -8.067 -25.428 1.00 98.19 299 GLY A N 1
ATOM 2479 C CA . GLY A 1 299 ? -3.403 -7.572 -26.748 1.00 98.19 299 GLY A CA 1
ATOM 2480 C C . GLY A 1 299 ? -2.941 -6.119 -26.800 1.00 98.19 299 GLY A C 1
ATOM 2481 O O . GLY A 1 299 ? -2.398 -5.734 -27.837 1.00 98.19 299 GLY A O 1
ATOM 2482 N N . HIS A 1 300 ? -3.070 -5.367 -25.703 1.00 98.44 300 HIS A N 1
ATOM 2483 C CA . HIS A 1 300 ? -2.546 -4.007 -25.570 1.00 98.44 300 HIS A CA 1
ATOM 2484 C C . HIS A 1 300 ? -1.037 -3.990 -25.813 1.00 98.44 300 HIS A C 1
ATOM 2486 O O . HIS A 1 300 ? -0.296 -4.765 -25.197 1.00 98.44 300 HIS A O 1
ATOM 2492 N N . GLN A 1 301 ? -0.592 -3.124 -26.722 1.00 98.50 301 GLN A N 1
ATOM 2493 C CA . GLN A 1 301 ? 0.821 -2.906 -27.021 1.00 98.50 30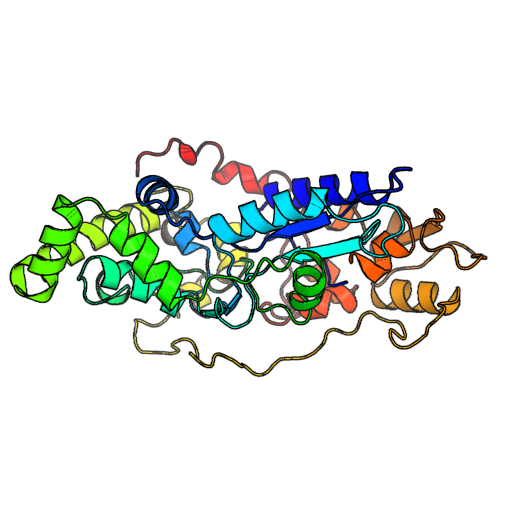1 GLN A CA 1
ATOM 2494 C C . GLN A 1 301 ? 1.277 -1.615 -26.359 1.00 98.50 301 GLN A C 1
ATOM 2496 O O . GLN A 1 301 ? 0.605 -0.595 -26.460 1.00 98.50 301 GLN A O 1
ATOM 2501 N N . PHE A 1 302 ? 2.426 -1.656 -25.697 1.00 98.38 302 PHE A N 1
ATOM 2502 C CA . PHE A 1 302 ? 2.975 -0.501 -24.999 1.00 98.38 302 PHE A CA 1
ATOM 2503 C C . PHE A 1 302 ? 4.498 -0.526 -25.033 1.00 98.38 302 PHE A C 1
ATOM 2505 O O . PHE A 1 302 ? 5.119 -1.579 -25.187 1.00 98.38 302 PHE A O 1
ATOM 2512 N N . THR A 1 303 ? 5.103 0.641 -24.854 1.00 98.31 303 THR A N 1
ATOM 2513 C CA . THR A 1 303 ? 6.542 0.769 -24.643 1.00 98.31 303 THR A CA 1
ATOM 2514 C C . THR A 1 303 ? 6.842 0.948 -23.162 1.00 98.31 303 THR A C 1
ATOM 2516 O O . THR A 1 303 ? 6.066 1.565 -22.423 1.00 98.31 303 THR A O 1
ATOM 2519 N N . ALA A 1 304 ? 7.944 0.357 -22.720 1.00 98.31 304 ALA A N 1
ATOM 2520 C CA . ALA A 1 304 ? 8.469 0.524 -21.372 1.00 98.31 304 ALA A CA 1
ATOM 2521 C C . ALA A 1 304 ? 9.948 0.143 -21.342 1.00 98.31 304 ALA A C 1
ATOM 2523 O O . ALA A 1 304 ? 10.395 -0.704 -22.130 1.00 98.31 304 ALA A O 1
ATOM 2524 N N . ARG A 1 305 ? 10.682 0.711 -20.391 1.00 98.31 305 ARG A N 1
ATOM 2525 C CA . ARG A 1 305 ? 12.049 0.286 -20.082 1.00 98.31 305 ARG A CA 1
ATOM 2526 C C . ARG A 1 305 ? 12.061 -1.059 -19.340 1.00 98.31 305 ARG A C 1
ATOM 2528 O O . ARG A 1 305 ? 11.161 -1.308 -18.529 1.00 98.31 305 ARG A O 1
ATOM 2535 N N . PRO A 1 306 ? 13.080 -1.919 -19.538 1.00 98.25 306 PRO A N 1
ATOM 2536 C CA . PRO A 1 306 ? 13.261 -3.124 -18.727 1.00 98.25 306 PRO A CA 1
ATOM 2537 C C . PRO A 1 306 ? 13.247 -2.846 -17.219 1.00 98.25 306 PRO A C 1
ATOM 2539 O O . PRO A 1 306 ? 12.640 -3.609 -16.468 1.00 98.25 306 PRO A O 1
ATOM 2542 N N . ASN A 1 307 ? 13.844 -1.732 -16.770 1.00 97.81 307 ASN A N 1
ATOM 2543 C CA . ASN A 1 307 ? 13.829 -1.329 -15.359 1.00 97.81 307 ASN A CA 1
ATOM 2544 C C . ASN A 1 307 ? 12.399 -1.150 -14.831 1.00 97.81 307 ASN A C 1
ATOM 2546 O O . 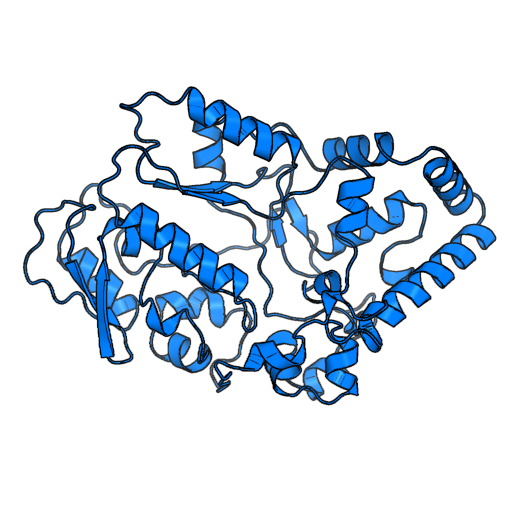ASN A 1 307 ? 12.042 -1.679 -13.778 1.00 97.81 307 ASN A O 1
ATOM 2550 N N . THR A 1 308 ? 11.552 -0.471 -15.601 1.00 98.56 308 THR A N 1
ATOM 2551 C CA . THR A 1 308 ? 10.149 -0.225 -15.257 1.00 98.56 308 THR A CA 1
ATOM 2552 C C . THR A 1 308 ? 9.360 -1.525 -15.148 1.00 98.56 308 THR A C 1
ATOM 2554 O O . THR A 1 308 ? 8.599 -1.715 -14.200 1.00 98.56 308 THR A O 1
ATOM 2557 N N . VAL A 1 309 ? 9.585 -2.461 -16.072 1.00 98.44 309 VAL A N 1
ATOM 2558 C CA . VAL A 1 309 ? 8.858 -3.736 -16.102 1.00 98.44 309 VAL A CA 1
ATOM 2559 C C . VAL A 1 309 ? 9.319 -4.714 -15.018 1.00 98.44 309 VAL A C 1
ATOM 2561 O O . VAL A 1 309 ? 8.498 -5.313 -14.320 1.00 98.44 309 VAL A O 1
ATOM 2564 N N . LEU A 1 310 ? 10.632 -4.901 -14.875 1.00 97.88 310 LEU A N 1
ATOM 2565 C CA . LEU A 1 310 ? 11.202 -5.946 -14.019 1.00 97.88 310 LEU A CA 1
ATOM 2566 C C . LEU A 1 310 ? 11.454 -5.471 -12.592 1.00 97.88 310 LEU A C 1
ATOM 2568 O O . LEU A 1 310 ? 11.122 -6.167 -11.628 1.00 97.88 310 LEU A O 1
ATOM 2572 N N . LYS A 1 311 ? 12.059 -4.289 -12.449 1.00 96.44 311 LYS A N 1
ATOM 2573 C CA . LYS A 1 311 ? 12.520 -3.783 -11.152 1.00 96.44 311 LYS A CA 1
ATOM 2574 C C . LYS A 1 311 ? 11.438 -2.976 -10.447 1.00 96.44 311 LYS A C 1
ATOM 2576 O O . LYS A 1 311 ? 11.283 -3.141 -9.245 1.00 96.44 311 LYS A O 1
ATOM 2581 N N . ALA A 1 312 ? 10.610 -2.236 -11.186 1.00 97.81 312 ALA A N 1
ATOM 2582 C CA . ALA A 1 312 ? 9.486 -1.490 -10.615 1.00 97.81 312 ALA A CA 1
ATOM 2583 C C . ALA A 1 312 ? 8.128 -2.220 -10.668 1.00 97.81 312 ALA A C 1
ATOM 2585 O O . ALA A 1 312 ? 7.171 -1.753 -10.057 1.00 97.81 312 ALA A O 1
ATOM 2586 N N . GLY A 1 313 ? 8.014 -3.351 -11.373 1.00 97.50 313 GLY A N 1
ATOM 2587 C CA . GLY A 1 313 ? 6.788 -4.164 -11.396 1.00 97.50 313 GLY A CA 1
ATOM 2588 C C . GLY A 1 313 ? 5.639 -3.603 -12.245 1.00 97.50 313 GLY A C 1
ATOM 2589 O O . GLY A 1 313 ? 4.538 -4.161 -12.248 1.00 97.50 313 GLY A O 1
ATOM 2590 N N . HIS A 1 314 ? 5.880 -2.527 -13.004 1.00 98.38 314 HIS A N 1
ATOM 2591 C CA . HIS A 1 314 ? 4.903 -2.003 -13.960 1.00 98.38 314 HIS A CA 1
ATOM 2592 C C . HIS A 1 314 ? 4.678 -2.994 -15.097 1.00 98.38 314 HIS A C 1
ATOM 2594 O O . HIS A 1 314 ? 5.575 -3.718 -15.521 1.00 98.38 314 HIS A O 1
ATOM 2600 N N . TRP A 1 315 ? 3.473 -2.992 -15.659 1.00 98.00 315 TRP A N 1
ATOM 2601 C CA . TRP A 1 315 ? 3.178 -3.813 -16.827 1.00 98.00 315 TRP A CA 1
ATOM 2602 C C . TRP A 1 315 ? 2.344 -3.042 -17.846 1.00 98.00 315 TRP A C 1
ATOM 2604 O O . TRP A 1 315 ? 2.837 -2.100 -18.472 1.00 98.00 315 TRP A O 1
ATOM 2614 N N . CYS A 1 316 ? 1.080 -3.419 -18.009 1.00 98.19 316 CYS A N 1
ATOM 2615 C CA . CYS A 1 316 ? 0.180 -2.810 -18.971 1.00 98.19 316 CYS A CA 1
ATOM 2616 C C . CYS A 1 316 ? -0.538 -1.600 -18.349 1.00 98.19 316 CYS A C 1
ATOM 2618 O O . CYS A 1 316 ? -1.280 -1.792 -17.385 1.00 98.19 316 CYS A O 1
ATOM 2620 N N . PRO A 1 317 ? -0.359 -0.382 -18.895 1.00 96.94 317 PRO A N 1
ATOM 2621 C CA . PRO A 1 317 ? -1.000 0.821 -18.362 1.00 96.94 317 PRO A CA 1
ATOM 2622 C C . PRO A 1 317 ? -2.525 0.810 -18.551 1.00 96.94 317 PRO A C 1
ATOM 2624 O O . PRO A 1 317 ? -3.235 1.418 -17.762 1.00 96.94 317 PRO A O 1
ATOM 2627 N N . GLU A 1 318 ? -3.030 0.086 -19.552 1.00 97.12 318 GLU A N 1
ATOM 2628 C CA . GLU A 1 318 ? -4.471 -0.067 -19.782 1.00 97.12 318 GLU A CA 1
ATOM 2629 C C . GLU A 1 318 ? -5.106 -1.051 -18.789 1.00 97.12 318 GLU A C 1
ATOM 2631 O O . GLU A 1 318 ? -6.203 -0.811 -18.313 1.00 97.12 318 GLU A O 1
ATOM 2636 N N . CYS A 1 319 ? -4.419 -2.142 -18.424 1.00 97.19 319 CYS A N 1
ATOM 2637 C CA . CYS A 1 319 ? -4.991 -3.158 -17.525 1.00 97.19 319 CYS A CA 1
ATOM 2638 C C . CYS A 1 319 ? -5.016 -2.751 -16.043 1.00 97.19 319 CYS A C 1
ATOM 2640 O O . CYS A 1 319 ? -5.720 -3.386 -15.264 1.00 97.19 319 CYS A O 1
ATOM 2642 N N . VAL A 1 320 ? -4.190 -1.783 -15.631 1.00 95.75 320 VAL A N 1
ATOM 2643 C CA . VAL A 1 320 ? -4.139 -1.314 -14.233 1.00 95.75 320 VAL A CA 1
ATOM 2644 C C . VAL A 1 320 ? -5.200 -0.245 -13.944 1.00 95.75 320 VAL A C 1
ATOM 2646 O O . VAL A 1 320 ? -5.621 -0.078 -12.799 1.00 95.75 320 VAL A O 1
ATOM 2649 N N . ALA A 1 321 ? -5.631 0.468 -14.984 1.00 94.44 321 ALA A N 1
ATOM 2650 C CA . ALA A 1 321 ? -6.691 1.460 -14.928 1.00 94.44 321 ALA A CA 1
ATOM 2651 C C . ALA A 1 321 ? -8.073 0.791 -15.044 1.00 94.44 321 ALA A C 1
ATOM 2653 O O . ALA A 1 321 ? -8.169 -0.326 -15.561 1.00 94.44 321 ALA A O 1
ATOM 2654 N N . PRO A 1 322 ? -9.143 1.448 -14.570 1.00 93.81 322 PRO A N 1
ATOM 2655 C CA . PRO A 1 322 ? -10.490 0.965 -14.818 1.00 93.81 322 PRO A CA 1
ATOM 2656 C C . PRO A 1 322 ? -10.848 1.056 -16.324 1.00 93.81 322 PRO A C 1
ATOM 2658 O O . PRO A 1 322 ? -10.264 1.874 -17.040 1.00 93.81 322 PRO A O 1
ATOM 2661 N N . PRO A 1 323 ? -11.806 0.250 -16.822 1.00 96.38 323 PRO A N 1
ATOM 2662 C CA . PRO A 1 323 ? -12.608 -0.716 -16.072 1.00 96.38 323 PRO A CA 1
ATOM 2663 C C . PRO A 1 323 ? -11.783 -1.907 -15.564 1.00 96.38 323 PRO A C 1
ATOM 2665 O O . PRO A 1 323 ? -10.918 -2.437 -16.265 1.00 96.38 323 PRO A O 1
ATOM 2668 N N . TRP A 1 324 ? -12.050 -2.339 -14.331 1.00 96.75 324 TRP A N 1
ATOM 2669 C CA . TRP A 1 324 ? -11.280 -3.398 -13.685 1.00 96.75 324 TRP A CA 1
ATOM 2670 C C . TRP A 1 324 ? -11.867 -4.775 -13.972 1.00 96.75 324 TRP A C 1
ATOM 2672 O O . TRP A 1 324 ? -13.051 -5.030 -13.780 1.00 96.75 324 TRP A O 1
ATOM 2682 N N . SER A 1 325 ? -10.991 -5.683 -14.396 1.00 96.81 325 SER A N 1
ATOM 2683 C CA . SER A 1 325 ? -11.280 -7.104 -14.620 1.00 96.81 325 SER A CA 1
ATOM 2684 C C . SER A 1 325 ? -10.130 -7.956 -14.076 1.00 96.81 325 SER A C 1
ATOM 2686 O O . SER A 1 325 ? -9.516 -8.763 -14.781 1.00 96.81 325 SER A O 1
ATOM 2688 N N . PHE A 1 326 ? -9.773 -7.717 -12.811 1.00 97.62 326 PHE A N 1
ATOM 2689 C CA . PHE A 1 326 ? -8.603 -8.336 -12.183 1.00 97.62 326 PHE A CA 1
ATOM 2690 C C . PHE A 1 326 ? -8.691 -9.863 -12.114 1.00 97.62 326 PHE A C 1
ATOM 2692 O O . PHE A 1 326 ? -7.663 -10.513 -12.297 1.00 97.62 326 PHE A O 1
ATOM 2699 N N . ASP A 1 327 ? -9.892 -10.435 -12.013 1.00 98.12 327 ASP A N 1
ATOM 2700 C CA . ASP A 1 327 ? -10.105 -11.884 -12.114 1.00 98.12 327 ASP A CA 1
ATOM 2701 C C . ASP A 1 327 ? -9.659 -12.438 -13.478 1.00 98.12 327 ASP A C 1
ATOM 2703 O O . ASP A 1 327 ? -8.902 -13.412 -13.575 1.00 98.12 327 ASP A O 1
ATOM 2707 N N . ALA A 1 328 ? -10.046 -11.762 -14.565 1.00 98.12 328 ALA A N 1
ATOM 2708 C CA . ALA A 1 328 ? -9.620 -12.123 -15.913 1.00 98.12 328 ALA A CA 1
ATOM 2709 C C . ALA A 1 328 ? -8.108 -11.929 -16.109 1.00 98.12 328 ALA A C 1
ATOM 2711 O O . ALA A 1 328 ? -7.471 -12.727 -16.808 1.00 98.12 328 ALA A O 1
ATOM 2712 N N . ILE A 1 329 ? -7.530 -10.882 -15.506 1.00 98.19 329 ILE A N 1
ATOM 2713 C CA . ILE A 1 329 ? -6.085 -10.623 -15.539 1.00 98.19 329 ILE A CA 1
ATOM 2714 C C . ILE A 1 329 ? -5.340 -11.743 -14.815 1.00 98.19 329 ILE A C 1
ATOM 2716 O O . ILE A 1 329 ? -4.442 -12.332 -15.416 1.00 98.19 329 ILE A O 1
ATOM 2720 N N . ALA A 1 330 ? -5.732 -12.092 -13.589 1.00 98.38 330 ALA A N 1
ATOM 2721 C CA . ALA A 1 330 ? -5.103 -13.145 -12.795 1.00 98.38 330 ALA A CA 1
ATOM 2722 C C . ALA A 1 330 ? -5.093 -14.495 -13.532 1.00 98.38 330 ALA A C 1
ATOM 2724 O O . ALA A 1 330 ? -4.050 -15.144 -13.599 1.00 98.38 330 ALA A O 1
ATOM 2725 N N . ARG A 1 331 ? -6.186 -14.856 -14.222 1.00 98.25 331 ARG A N 1
ATOM 2726 C CA . ARG A 1 331 ? -6.257 -16.100 -15.018 1.00 98.25 331 ARG A CA 1
ATOM 2727 C C . ARG A 1 331 ? -5.226 -16.192 -16.144 1.00 98.25 331 ARG A C 1
ATOM 2729 O O . ARG A 1 331 ? -4.900 -17.289 -16.590 1.00 98.25 331 ARG A O 1
ATOM 2736 N N . ARG A 1 332 ? -4.746 -15.057 -16.657 1.00 98.25 332 ARG A N 1
ATOM 2737 C CA . ARG A 1 332 ? -3.813 -15.008 -17.797 1.00 98.25 332 ARG A CA 1
ATOM 2738 C C . ARG A 1 332 ? -2.420 -14.527 -17.421 1.00 98.25 332 ARG A C 1
ATOM 2740 O O . ARG A 1 332 ? -1.508 -14.677 -18.226 1.00 98.25 332 ARG A O 1
ATOM 2747 N N . ASN A 1 333 ? -2.256 -13.940 -16.243 1.00 98.31 333 ASN A N 1
ATOM 2748 C CA . ASN A 1 333 ? -1.035 -13.304 -15.778 1.00 98.31 333 ASN A CA 1
ATOM 2749 C C . ASN A 1 333 ? -0.591 -13.953 -14.453 1.00 98.31 333 ASN A C 1
ATOM 2751 O O . ASN A 1 333 ? -0.945 -13.443 -13.387 1.00 98.31 333 ASN A O 1
ATOM 2755 N N . PRO A 1 334 ? 0.192 -15.051 -14.513 1.00 98.31 334 PRO A N 1
ATOM 2756 C CA . PRO A 1 334 ? 0.749 -15.710 -13.331 1.00 98.31 334 PRO A CA 1
ATOM 2757 C C . PRO A 1 334 ? 1.469 -14.763 -12.367 1.00 98.31 334 PRO A C 1
ATOM 2759 O O . PRO A 1 334 ? 1.326 -14.908 -11.159 1.00 98.31 334 PRO A O 1
ATOM 2762 N N . PHE A 1 335 ? 2.175 -13.753 -12.883 1.00 98.31 335 PHE A N 1
ATOM 2763 C CA . PHE A 1 335 ? 2.825 -12.740 -12.051 1.00 98.31 335 PHE A CA 1
ATOM 2764 C C . PHE A 1 335 ? 1.824 -11.992 -11.154 1.00 98.31 335 PHE A C 1
ATOM 2766 O O . PHE A 1 335 ? 2.010 -11.959 -9.940 1.00 98.31 335 PHE A O 1
ATOM 2773 N N . PHE A 1 336 ? 0.736 -11.459 -11.723 1.00 98.31 336 PHE A N 1
ATOM 2774 C CA . PHE A 1 336 ? -0.324 -10.766 -10.971 1.00 98.31 336 PHE A CA 1
ATOM 2775 C C . PHE A 1 336 ? -1.149 -11.718 -10.090 1.00 98.31 336 PHE A C 1
ATOM 2777 O O . PHE A 1 336 ? -1.536 -11.360 -8.980 1.00 98.31 336 PHE A O 1
ATOM 2784 N N . ALA A 1 337 ? -1.380 -12.949 -10.550 1.00 98.25 337 ALA A N 1
ATOM 2785 C CA . ALA A 1 337 ? -2.148 -13.961 -9.828 1.00 98.25 337 ALA A CA 1
ATOM 2786 C C . ALA A 1 337 ? -1.620 -14.227 -8.408 1.00 98.25 337 ALA A C 1
ATOM 2788 O O . ALA A 1 337 ? -2.409 -14.456 -7.491 1.00 98.25 337 ALA A O 1
ATOM 2789 N N . GLN A 1 338 ? -0.300 -14.141 -8.204 1.00 97.62 338 GLN A N 1
ATOM 2790 C CA . GLN A 1 338 ? 0.333 -14.377 -6.902 1.00 97.62 338 GLN A CA 1
ATOM 2791 C C . GLN A 1 338 ? -0.148 -13.434 -5.792 1.00 97.62 338 GLN A C 1
ATOM 2793 O O . GLN A 1 338 ? -0.116 -13.833 -4.627 1.00 97.62 338 GLN A O 1
ATOM 2798 N N . VAL A 1 339 ? -0.582 -12.219 -6.150 1.00 95.44 339 VAL A N 1
ATOM 2799 C CA . VAL A 1 339 ? -1.089 -11.192 -5.220 1.00 95.44 339 VAL A CA 1
ATOM 2800 C C . VAL A 1 339 ? -2.609 -11.006 -5.300 1.00 95.44 339 VAL A C 1
ATOM 2802 O O . VAL A 1 339 ? -3.169 -10.202 -4.556 1.00 95.44 339 VAL A O 1
ATOM 2805 N N . TRP A 1 340 ? -3.282 -11.730 -6.201 1.00 96.69 340 TRP A N 1
ATOM 2806 C CA . TRP A 1 340 ? -4.740 -11.717 -6.347 1.00 96.69 340 TRP A CA 1
ATOM 2807 C C . TRP A 1 340 ? -5.393 -12.902 -5.629 1.00 96.69 340 TRP A C 1
ATOM 2809 O O . TRP A 1 340 ? -6.225 -12.704 -4.742 1.00 96.69 340 TRP A O 1
ATOM 2819 N N . TYR A 1 341 ? -4.937 -14.121 -5.940 1.00 97.06 341 TYR A N 1
ATOM 2820 C CA . TYR A 1 341 ? -5.494 -15.369 -5.413 1.00 97.06 341 TYR A CA 1
ATOM 2821 C C . TYR A 1 341 ? -5.277 -15.658 -3.921 1.00 97.06 341 TYR A C 1
ATOM 2823 O O . TYR A 1 341 ? -5.965 -16.537 -3.413 1.00 97.06 341 TYR A O 1
ATOM 2831 N N . PRO A 1 342 ? -4.403 -14.958 -3.169 1.00 92.94 342 PRO A N 1
ATOM 2832 C CA . PRO A 1 342 ? -4.462 -15.042 -1.711 1.00 92.94 342 PRO A CA 1
ATOM 2833 C C . PRO A 1 342 ? -5.803 -14.571 -1.127 1.00 92.94 342 PRO A C 1
ATOM 2835 O O . PRO A 1 342 ? -6.175 -15.026 -0.053 1.00 92.94 342 PRO A O 1
ATOM 2838 N N . ASN A 1 343 ? -6.530 -13.692 -1.834 1.00 93.00 343 ASN A N 1
ATOM 2839 C CA . ASN A 1 343 ? -7.739 -13.039 -1.315 1.00 93.00 343 ASN A CA 1
ATOM 2840 C C . ASN A 1 343 ? -8.983 -13.254 -2.207 1.00 93.00 343 ASN A C 1
ATOM 2842 O O . ASN A 1 343 ? -10.042 -12.693 -1.918 1.00 93.00 343 ASN A O 1
ATOM 2846 N N . HIS A 1 344 ? -8.846 -13.986 -3.318 1.00 96.81 344 HIS A N 1
ATOM 2847 C CA . HIS A 1 344 ? -9.900 -14.193 -4.318 1.00 96.81 344 HIS A CA 1
ATOM 2848 C C . HIS A 1 344 ? -9.863 -15.629 -4.831 1.00 96.81 344 HIS A C 1
ATOM 2850 O O . HIS A 1 344 ? -8.782 -16.163 -5.104 1.00 96.81 344 HIS A O 1
ATOM 2856 N N . ASP A 1 345 ? -11.034 -16.228 -5.009 1.00 97.12 345 ASP A N 1
ATOM 2857 C CA . ASP A 1 345 ? -11.142 -17.556 -5.601 1.00 97.12 345 ASP A CA 1
ATOM 2858 C C . ASP A 1 345 ? -10.871 -17.499 -7.116 1.00 97.12 345 ASP A C 1
ATOM 2860 O O . ASP A 1 345 ? -11.030 -16.473 -7.780 1.00 97.12 345 ASP A O 1
ATOM 2864 N N . GLN A 1 346 ? -10.407 -18.609 -7.697 1.00 97.00 346 GLN A N 1
ATOM 2865 C CA . GLN A 1 346 ? -9.995 -18.634 -9.111 1.00 97.00 346 GLN A CA 1
ATOM 2866 C C . GLN A 1 346 ? -11.174 -18.581 -10.097 1.00 97.00 346 GLN A C 1
ATOM 2868 O O . GLN A 1 346 ? -10.982 -18.258 -11.277 1.00 97.00 346 GLN A O 1
ATOM 2873 N N . ASP A 1 347 ? -12.368 -18.936 -9.627 1.00 96.44 347 ASP A N 1
ATOM 2874 C CA . ASP A 1 347 ? -13.625 -18.966 -10.371 1.00 96.44 347 ASP A CA 1
ATOM 2875 C C . ASP A 1 347 ? -14.440 -17.668 -10.260 1.00 96.44 347 ASP A C 1
ATOM 2877 O O . ASP A 1 347 ? -15.429 -17.533 -10.981 1.00 96.44 347 ASP A O 1
ATOM 2881 N N . GLU A 1 348 ? -14.004 -16.692 -9.453 1.00 97.38 348 GLU A N 1
ATOM 2882 C CA . GLU A 1 348 ? -14.579 -15.340 -9.455 1.00 97.38 348 GLU A CA 1
ATOM 2883 C C . GLU A 1 348 ? -14.472 -14.695 -10.847 1.00 97.38 348 GLU A C 1
ATOM 2885 O O . GLU A 1 348 ? -13.495 -14.902 -11.569 1.00 97.38 348 GLU A O 1
ATOM 2890 N N . ASP A 1 349 ? -15.472 -13.914 -11.261 1.00 97.19 349 ASP A N 1
ATOM 2891 C CA . ASP A 1 349 ? -15.499 -13.261 -12.580 1.00 97.19 349 ASP A CA 1
ATOM 2892 C C . ASP A 1 349 ? -16.137 -11.869 -12.511 1.00 97.19 349 ASP A C 1
ATOM 2894 O O . ASP A 1 349 ? -17.146 -11.579 -13.155 1.00 97.19 349 ASP A O 1
ATOM 2898 N N . ASN A 1 350 ? -15.560 -11.005 -11.679 1.00 97.44 350 ASN A N 1
ATOM 2899 C CA . ASN A 1 350 ? -16.050 -9.653 -11.465 1.00 97.44 350 ASN A CA 1
ATOM 2900 C C . ASN A 1 350 ? -15.544 -8.685 -12.545 1.00 97.44 350 ASN A C 1
ATOM 2902 O O . ASN A 1 350 ? -14.386 -8.725 -12.982 1.00 97.44 350 ASN A O 1
ATOM 2906 N N . PHE A 1 351 ? -16.417 -7.752 -12.922 1.00 97.31 351 PHE A N 1
ATOM 2907 C CA . PHE A 1 351 ? -16.110 -6.635 -13.806 1.00 97.31 351 PHE A CA 1
ATOM 2908 C C . PHE A 1 351 ? -16.645 -5.345 -13.191 1.00 97.31 351 PHE A C 1
ATOM 2910 O O . PHE A 1 351 ? -17.833 -5.248 -12.906 1.00 97.31 351 PHE A O 1
ATOM 2917 N N . TYR A 1 352 ? -15.774 -4.351 -13.047 1.00 96.88 352 TYR A N 1
ATOM 2918 C CA . TYR A 1 352 ? -16.111 -3.049 -12.479 1.00 96.88 352 TYR A CA 1
ATOM 2919 C C . TYR A 1 352 ? -15.923 -1.977 -13.547 1.00 96.88 352 TYR A C 1
ATOM 2921 O O . TYR A 1 352 ? -14.837 -1.846 -14.121 1.00 96.88 352 TYR A O 1
ATOM 2929 N N . SER A 1 353 ? -16.978 -1.224 -13.843 1.00 95.62 353 SER A N 1
ATOM 2930 C CA . SER A 1 353 ? -16.975 -0.210 -14.899 1.00 95.62 353 SER A CA 1
ATOM 2931 C C . SER A 1 353 ? -16.086 0.996 -14.564 1.00 95.62 353 SER A C 1
ATOM 2933 O O . SER A 1 353 ? -15.650 1.185 -13.433 1.00 95.62 353 SER A O 1
ATOM 2935 N N . GLU A 1 354 ? -15.802 1.847 -15.551 1.00 92.50 354 GLU A N 1
ATOM 2936 C CA . GLU A 1 354 ? -15.001 3.066 -15.346 1.00 92.50 354 GLU A CA 1
ATOM 2937 C C . GLU A 1 354 ? -15.667 4.074 -14.396 1.00 92.50 354 GLU A C 1
ATOM 2939 O O . GLU A 1 354 ? -15.001 4.766 -13.627 1.00 92.50 354 GLU A O 1
ATOM 2944 N N . ASP A 1 355 ? -16.995 4.115 -14.402 1.00 91.50 355 ASP A N 1
ATOM 2945 C CA . ASP A 1 355 ? -17.823 4.978 -13.568 1.00 91.50 355 ASP A CA 1
ATOM 2946 C C . ASP A 1 355 ? -18.183 4.362 -12.207 1.00 91.50 355 ASP A C 1
ATOM 2948 O O . ASP A 1 355 ? -18.918 4.985 -11.442 1.00 91.50 355 ASP A O 1
ATOM 2952 N N . CYS A 1 356 ? -17.629 3.196 -11.851 1.00 88.00 356 CYS A N 1
ATOM 2953 C CA . CYS A 1 356 ? -17.957 2.519 -10.592 1.00 88.00 356 CYS A CA 1
ATOM 2954 C C . CYS A 1 356 ? -17.647 3.373 -9.345 1.00 88.00 356 CYS A C 1
ATOM 2956 O O . CYS A 1 356 ? -18.308 3.234 -8.326 1.00 88.00 356 CYS A O 1
ATOM 2958 N N . VAL A 1 357 ? -16.713 4.328 -9.428 1.00 86.19 357 VAL A N 1
ATOM 2959 C CA . VAL A 1 357 ? -16.381 5.261 -8.331 1.00 86.19 357 VAL A CA 1
ATOM 2960 C C . VAL A 1 357 ? -17.408 6.383 -8.116 1.00 86.19 357 VAL A C 1
ATOM 2962 O O . VAL A 1 357 ? -17.287 7.148 -7.158 1.00 86.19 357 VAL A O 1
ATOM 2965 N N . GLN A 1 358 ? -18.390 6.540 -9.011 1.00 87.50 358 GLN A N 1
ATOM 2966 C CA . GLN A 1 358 ? -19.370 7.631 -8.935 1.00 87.50 358 GLN A CA 1
ATOM 2967 C C . GLN A 1 358 ? -20.411 7.430 -7.825 1.00 87.50 358 GLN A C 1
ATOM 2969 O O . GLN A 1 358 ? -21.039 8.400 -7.400 1.00 87.50 358 GLN A O 1
ATOM 2974 N N . ASP A 1 359 ? -20.566 6.205 -7.318 1.00 85.31 359 ASP A N 1
ATOM 2975 C CA . ASP A 1 359 ? -21.479 5.861 -6.221 1.00 85.31 359 ASP A CA 1
ATOM 2976 C C . ASP A 1 359 ? -21.186 6.659 -4.933 1.00 85.31 359 ASP A C 1
ATOM 2978 O O . ASP A 1 359 ? -22.101 7.142 -4.256 1.00 85.31 359 ASP A O 1
ATOM 2982 N N . ILE A 1 360 ? -19.902 6.886 -4.649 1.00 85.06 360 ILE A N 1
ATOM 2983 C CA . ILE A 1 360 ? -19.408 7.656 -3.500 1.00 85.06 360 ILE A CA 1
ATOM 2984 C C . ILE A 1 360 ? -18.903 9.052 -3.883 1.00 85.06 360 ILE A C 1
ATOM 2986 O O . ILE A 1 360 ? -18.252 9.721 -3.078 1.00 85.06 360 ILE A O 1
ATOM 2990 N N . ALA A 1 361 ? -19.184 9.532 -5.098 1.00 85.62 361 ALA A N 1
ATOM 2991 C CA . ALA A 1 361 ? -18.764 10.869 -5.503 1.00 85.62 361 ALA A CA 1
ATOM 2992 C C . ALA A 1 361 ? -19.343 11.933 -4.551 1.00 85.62 361 ALA A C 1
ATOM 2994 O O . ALA A 1 361 ? -20.551 11.984 -4.280 1.00 85.62 361 ALA A O 1
ATOM 2995 N N . GLY A 1 362 ? -18.459 12.786 -4.028 1.00 84.25 362 GLY A N 1
ATOM 2996 C CA . GLY A 1 362 ? -18.814 13.824 -3.063 1.00 84.25 362 GLY A CA 1
ATOM 2997 C C . GLY A 1 362 ? -19.189 13.303 -1.672 1.00 84.25 362 GLY A C 1
ATOM 2998 O O . GLY A 1 362 ? -19.796 14.056 -0.914 1.00 84.25 362 GLY A O 1
ATOM 2999 N N . ALA A 1 363 ? -18.905 12.033 -1.350 1.00 84.81 363 ALA A N 1
ATOM 3000 C CA . ALA A 1 363 ? -19.202 11.464 -0.035 1.00 84.81 363 ALA A CA 1
ATOM 3001 C C . ALA A 1 363 ? -18.382 12.115 1.091 1.00 84.81 363 ALA A C 1
ATOM 3003 O O . ALA A 1 363 ? -18.811 12.081 2.230 1.00 84.81 363 ALA A O 1
ATOM 3004 N N . ASP A 1 364 ? -17.274 12.795 0.784 1.00 80.00 364 ASP A N 1
ATOM 3005 C CA . ASP A 1 364 ? -16.525 13.646 1.725 1.00 80.00 364 ASP A CA 1
ATOM 3006 C C . ASP A 1 364 ? -17.375 14.768 2.350 1.00 80.00 364 ASP A C 1
ATOM 3008 O O . ASP A 1 364 ? -17.013 15.339 3.377 1.00 80.00 364 ASP A O 1
ATOM 3012 N N . ARG A 1 365 ? -18.504 15.102 1.714 1.00 81.81 365 ARG A N 1
ATOM 3013 C CA . ARG A 1 365 ? -19.460 16.117 2.173 1.00 81.81 365 ARG A CA 1
ATOM 3014 C C . ARG A 1 365 ? -20.666 15.523 2.882 1.00 81.81 365 ARG A C 1
ATOM 3016 O O . ARG A 1 365 ? -21.510 16.290 3.352 1.00 81.81 365 ARG A O 1
ATOM 3023 N N . ASP A 1 366 ? -20.784 14.200 2.913 1.00 80.88 366 ASP A N 1
ATOM 3024 C CA . ASP A 1 366 ? -21.834 13.558 3.680 1.00 80.88 366 ASP A CA 1
ATOM 3025 C C . ASP A 1 366 ? -21.547 13.834 5.154 1.00 80.88 366 ASP A C 1
ATOM 3027 O O . ASP A 1 366 ? -20.440 13.633 5.650 1.00 80.88 366 ASP A O 1
ATOM 3031 N N . SER A 1 367 ? -22.538 14.363 5.862 1.00 59.69 367 SER A N 1
ATOM 3032 C CA . SER A 1 367 ? -22.418 14.548 7.301 1.00 59.69 367 SER A CA 1
ATOM 3033 C C . SER A 1 367 ? -22.299 13.176 7.964 1.00 59.69 367 SER A C 1
ATOM 3035 O O . SER A 1 367 ? -23.248 12.394 7.884 1.00 59.69 367 SER A O 1
ATOM 3037 N N . GLY A 1 368 ? -21.154 12.906 8.591 1.00 51.75 368 GLY A N 1
ATOM 3038 C CA . GLY A 1 368 ? -20.952 11.798 9.527 1.00 51.75 368 GLY A CA 1
ATOM 3039 C C . GLY A 1 368 ? -21.162 12.211 10.974 1.00 51.75 368 GLY A C 1
ATOM 3040 O O . GLY A 1 368 ? -20.957 13.407 11.293 1.00 51.75 368 GLY A O 1
#

Secondary structure (DSSP, 8-state):
-----PPTT-HHHHHHHHHHHHHHTSS-SS-EEEEE--EE-SSHHHHHHT-SGGGGGS-TT-EEE-EEHHHHHHHHHHGGGS-TTSTTTTEEEEE---GGGEEEHHHHHHHHHHHTT-S-GGGTS-GGGS-SSS------SSHHHHHHHH------HHHHHHHHHHHS-HHHHHHHHHHHH-HHHHHHHHHHHHHHHHHHHHTSTT-HHHHHHTT-HHHHHHHHSSHHHHHH---TTSSPPP--SS----PPP-SS-TT-SS--HHHHHHHHHHTTSEE--S---S-TTS-EEEE-TT--EEEE-HIIIIIS----HHHHSSSB-HHHHHHH-HHHHHHHTTSS-TT----B-TTGGGGGTTGGGS--

Radius of gyration: 22.36 Å; chains: 1; bounding box: 56×37×68 Å

Sequence (368 aa):
GDPLKPSVFDYYAVTKIAGERAVLESEIQHWASLRMTYIMPTDWEDYNSLRDPIMFHQPIDTFMENLSDRDAGYGLVNCLDIPGDSDFWRRVYNMGGGPGMRCTAYDYMNRSFQLLGMSGIEACAERNWFALRNFHMQYYEDSHLLNEYLHHWRDDLDAYWQALFAATPAGMKVLAWLCRRVPFVRKQVEQATYQTMREWAQNHRNGTAYWYRERCEDRITAFYKDYETYESIPGWGIDMPQLDPEPEWRRLDHGYDESKEQLDLEDLHGAARFRGGRCLSSAWDGDMFSTLAWKCAFGHQFTARPNTVLKAGHWCPECVAPPWSFDAIARRNPFFAQVWYPNHDQDEDNFYSEDCVQDIAGADRDSG

pLDDT: mean 95.78, std 4.43, range [51.75, 98.75]